Protein AF-Q58I27-F1 (afdb_monomer_lite)

Radius of gyration: 47.57 Å; chains: 1; bounding box: 122×38×137 Å

InterPro domains:
  IPR045812 DAHL domain [PF19443] (11-230)

Sequence (294 aa):
IFALVAIQCWQDNETNRAILTQLRGINIDSASLQRDVLGAHAGLVANYRPIISRLGALRKNLENLKRLFEQSHLVSGNDFSQLLGQLKVSVDTTDAAVAAFGTQNVLLQDSLASFTRALSIPPRMPSTDRAVEKPIELASLMLQFMRQPSAALSAEISQELDRLQNSRDGDEAPARILIREGRIVLSLLPRVNDAVNMIQTSDTAEIAERLQRKCLEAYSLQNAREQRARIFLGSVSVGLCIYMISLVYRLRRKTDWLARRLDYEELIKEIGVCFEGGGATTSSAQAALGIIRR

Organism: Rhizobium rhizogenes (NCBI:txid359)

Secondary structure (DSSP, 8-state):
-HHHHHHHHHHHHHHHHHHHHHHHHHHHHHHHHHHHHHHHHTT-----HHHHHHHHHHHHHHHHHHHHHHH-GGG-SHHHHHHHHHHHHHHHHHHHHHHHHHHHHHHHHHHHHHHHHHHTS--S----THHHHHHHHHHHHHHHHHHS--HHHHHHHHHHHHHHHTSTTTTSHHHHHHHHHHHHHHHHHHHHHHHHHHHHT-THHHHHHHHHHHHHHHHHHHHHHHHHHHHHHHHHHHHHHHHHHHHHHHHHHHHHHHHHHHHHHHHHHHHHHHHHT----TTSTTTGGGSS--

pLDDT: mean 78.16, std 13.86, range [39.38, 94.06]

Foldseek 3Di:
DVVVVVVVVVVLVVLLVLLLVLLVLLLVLLVQLLVVLVCVLVVNDPDCVSNVVSLVSNVVSLVSNVVSCVVHPLQPDPVLVVLSVVLVVLSVQLVVLSVQLVVLSVLLVVLVVLLVVLLPDDPPDDDDPVVNVLSVVLVVLLVVCSVPPDPVSLVVNLVSLVVLCPDPCCPPPSSVSNSVSSVSNSVRSVSSVVSSVSSVPRCNSVSSVVSSVVSVVSVVVVVVVVVVVVVVVVVVVVVVVVVVVVVVVVVVVVVVVVVVVVVVVVVVVVVVVVVVVPDDDPDVVVVVVPPVPD

Structure (mmCIF, N/CA/C/O backbone):
data_AF-Q58I27-F1
#
_entry.id   AF-Q58I27-F1
#
loop_
_atom_site.group_PDB
_atom_site.id
_atom_site.type_symbol
_atom_site.label_atom_id
_atom_site.label_alt_id
_atom_site.label_comp_id
_atom_site.label_asym_id
_atom_site.label_entity_id
_atom_site.label_seq_id
_atom_site.pdbx_PDB_ins_code
_atom_site.Cartn_x
_atom_site.Cartn_y
_atom_site.Cartn_z
_atom_site.occupancy
_atom_site.B_iso_or_equiv
_atom_site.auth_seq_id
_atom_site.auth_comp_id
_atom_site.auth_asym_id
_atom_site.auth_atom_id
_atom_site.pdbx_PDB_model_num
ATOM 1 N N . ILE A 1 1 ? 17.614 17.129 -39.419 1.00 51.28 1 ILE A N 1
ATOM 2 C CA . ILE A 1 1 ? 16.911 15.832 -39.229 1.00 51.28 1 ILE A CA 1
ATOM 3 C C . ILE A 1 1 ? 17.608 14.978 -38.163 1.00 51.28 1 ILE A C 1
ATOM 5 O O . ILE A 1 1 ? 16.988 14.714 -37.148 1.00 51.28 1 ILE A O 1
ATOM 9 N N . PHE A 1 2 ? 18.898 14.640 -38.296 1.00 48.38 2 PHE A N 1
ATOM 10 C CA . PHE A 1 2 ? 19.620 13.835 -37.288 1.00 48.38 2 PHE A CA 1
ATOM 11 C C . PHE A 1 2 ? 19.724 14.462 -35.890 1.00 48.38 2 PHE A C 1
ATOM 13 O O . PHE A 1 2 ? 19.570 13.750 -34.906 1.00 48.38 2 PHE A O 1
ATOM 20 N N . ALA A 1 3 ? 19.923 15.781 -35.790 1.00 52.78 3 ALA A N 1
ATOM 21 C CA . ALA A 1 3 ? 19.930 16.469 -34.496 1.00 52.78 3 ALA A CA 1
ATOM 22 C C . ALA A 1 3 ? 18.572 16.358 -33.778 1.00 52.78 3 ALA A C 1
ATOM 24 O O . ALA A 1 3 ? 18.532 16.092 -32.587 1.00 52.78 3 ALA A O 1
ATOM 25 N N . LEU A 1 4 ? 17.464 16.462 -34.519 1.00 53.88 4 LEU A N 1
ATOM 26 C CA . LEU A 1 4 ? 16.108 16.306 -33.981 1.00 53.88 4 LEU A CA 1
ATOM 27 C C . LEU A 1 4 ? 15.845 14.877 -33.488 1.00 53.88 4 LEU A C 1
ATOM 29 O O . LEU A 1 4 ? 15.337 14.704 -32.389 1.00 53.88 4 LEU A O 1
ATOM 33 N N . VAL A 1 5 ? 16.265 13.858 -34.245 1.00 60.06 5 VAL A N 1
ATOM 34 C CA . VAL A 1 5 ? 16.118 12.446 -33.840 1.00 60.06 5 VAL A CA 1
ATOM 35 C C . VAL A 1 5 ? 16.988 12.113 -32.623 1.00 60.06 5 VAL A C 1
ATOM 37 O O . VAL A 1 5 ? 16.544 11.400 -31.729 1.00 60.06 5 VAL A O 1
ATOM 40 N N . ALA A 1 6 ? 18.210 12.649 -32.552 1.00 59.00 6 ALA A N 1
ATOM 41 C CA . ALA A 1 6 ? 19.093 12.446 -31.405 1.00 59.00 6 ALA A CA 1
ATOM 42 C C . ALA A 1 6 ? 18.557 13.118 -30.129 1.00 59.00 6 ALA A C 1
ATOM 44 O O . ALA A 1 6 ? 18.627 12.518 -29.059 1.00 59.00 6 ALA A O 1
ATOM 45 N N . ILE A 1 7 ? 17.991 14.325 -30.250 1.00 58.56 7 ILE A N 1
ATOM 46 C CA . ILE A 1 7 ? 17.358 15.043 -29.134 1.00 58.56 7 ILE A CA 1
ATOM 47 C C . ILE A 1 7 ? 16.103 14.297 -28.660 1.00 58.56 7 ILE A C 1
ATOM 49 O O . ILE A 1 7 ? 15.930 14.101 -27.461 1.00 58.56 7 ILE A O 1
ATOM 53 N N . GLN A 1 8 ? 15.273 13.811 -29.586 1.00 57.44 8 GLN A N 1
ATOM 54 C CA . GLN A 1 8 ? 14.031 13.108 -29.259 1.00 57.44 8 GLN A CA 1
ATOM 55 C C . GLN A 1 8 ? 14.282 11.747 -28.585 1.00 57.44 8 GLN A C 1
ATOM 57 O O . GLN A 1 8 ? 13.685 11.451 -27.555 1.00 57.44 8 GLN A O 1
ATOM 62 N N . CYS A 1 9 ? 15.247 10.970 -29.084 1.00 60.06 9 CYS A N 1
ATOM 63 C CA . CYS A 1 9 ? 15.683 9.706 -28.474 1.00 60.06 9 CYS A CA 1
ATOM 64 C C . CYS A 1 9 ? 16.289 9.907 -27.069 1.00 60.06 9 CYS A C 1
ATOM 66 O O . CYS A 1 9 ? 16.062 9.114 -26.152 1.00 60.06 9 CYS A O 1
ATOM 68 N N . TRP A 1 10 ? 17.049 10.990 -26.869 1.00 57.06 10 TRP A N 1
ATOM 69 C CA . TRP A 1 10 ? 17.612 11.316 -25.559 1.00 57.06 10 TRP A CA 1
ATOM 70 C C . TRP A 1 10 ? 16.522 11.688 -24.544 1.00 57.06 10 TRP A C 1
ATOM 72 O O . TRP A 1 10 ? 16.525 11.158 -23.432 1.00 57.06 10 TRP A O 1
ATOM 82 N N . GLN A 1 11 ? 15.553 12.510 -24.955 1.00 68.19 11 GLN A N 1
ATOM 83 C CA . GLN A 1 11 ? 14.417 12.913 -24.126 1.00 68.19 11 GLN A CA 1
ATOM 84 C C . GLN A 1 11 ? 13.536 11.714 -23.726 1.00 68.19 11 GLN A C 1
ATOM 86 O O . GLN A 1 11 ? 13.199 11.568 -22.552 1.00 68.19 11 GLN A O 1
ATOM 91 N N . ASP A 1 12 ? 13.248 10.798 -24.655 1.00 71.88 12 ASP A N 1
ATOM 92 C CA . ASP A 1 12 ? 12.463 9.588 -24.370 1.00 71.88 12 ASP A CA 1
ATOM 93 C C . ASP A 1 12 ? 13.150 8.658 -23.349 1.00 71.88 12 ASP A C 1
ATOM 95 O O . ASP A 1 12 ? 12.488 8.047 -22.502 1.00 71.88 12 ASP A O 1
ATOM 99 N N . ASN A 1 13 ? 14.485 8.580 -23.366 1.00 74.69 13 ASN A N 1
ATOM 100 C CA . ASN A 1 13 ? 15.249 7.782 -22.405 1.00 74.69 13 ASN A CA 1
ATOM 101 C C . ASN A 1 13 ? 15.232 8.387 -20.986 1.00 74.69 13 ASN A C 1
ATOM 103 O O . ASN A 1 13 ? 15.155 7.648 -20.000 1.00 74.69 13 ASN A O 1
ATOM 107 N N . GLU A 1 14 ? 15.280 9.716 -20.856 1.00 80.38 14 GLU A N 1
ATOM 108 C CA . GLU A 1 14 ? 15.155 10.385 -19.554 1.00 80.38 14 GLU A CA 1
ATOM 109 C C . GLU A 1 14 ? 13.751 10.223 -18.964 1.00 80.38 14 GLU A C 1
ATOM 111 O O . GLU A 1 14 ? 13.615 9.824 -17.801 1.00 80.38 14 GLU A O 1
ATOM 116 N N . THR A 1 15 ? 12.707 10.436 -19.771 1.00 81.94 15 THR A N 1
ATOM 117 C CA . THR A 1 15 ? 11.311 10.246 -19.354 1.00 81.94 15 THR A CA 1
ATOM 118 C C . THR A 1 15 ? 11.045 8.798 -18.936 1.00 81.94 15 THR A C 1
ATOM 120 O O . THR A 1 15 ? 10.427 8.562 -17.897 1.00 81.94 15 THR A O 1
ATOM 123 N N . ASN A 1 16 ? 11.581 7.816 -19.667 1.00 81.31 16 ASN A N 1
ATOM 124 C CA . ASN A 1 16 ? 11.507 6.401 -19.300 1.00 81.31 16 ASN A CA 1
ATOM 125 C C . ASN A 1 16 ? 12.154 6.117 -17.934 1.00 81.31 16 ASN A C 1
ATOM 127 O O . ASN A 1 16 ? 11.532 5.539 -17.039 1.00 81.31 16 ASN A O 1
ATOM 131 N N . ARG A 1 17 ? 13.402 6.561 -17.737 1.00 84.38 17 ARG A N 1
ATOM 132 C CA . ARG A 1 17 ? 14.094 6.387 -16.451 1.00 84.38 17 ARG A CA 1
ATOM 133 C C . ARG A 1 17 ? 13.309 7.018 -15.306 1.00 84.38 17 ARG A C 1
ATOM 135 O O . ARG A 1 17 ? 13.222 6.416 -14.233 1.00 84.38 17 ARG A O 1
ATOM 142 N N . ALA A 1 18 ? 12.708 8.184 -15.536 1.00 86.88 18 ALA A N 1
ATOM 143 C CA . ALA A 1 18 ? 11.842 8.834 -14.563 1.00 86.88 18 ALA A CA 1
ATOM 144 C C . ALA A 1 18 ? 10.599 7.981 -14.253 1.00 86.88 18 ALA A C 1
ATOM 146 O O . ALA A 1 18 ? 10.326 7.743 -13.077 1.00 86.88 18 ALA A O 1
ATOM 147 N N . ILE A 1 19 ? 9.911 7.445 -15.269 1.00 86.56 19 ILE A N 1
ATOM 148 C CA . ILE A 1 19 ? 8.753 6.545 -15.114 1.00 86.56 19 ILE A CA 1
ATOM 149 C C . ILE A 1 19 ? 9.112 5.320 -14.263 1.00 86.56 19 ILE A C 1
ATOM 151 O O . ILE A 1 19 ? 8.449 5.048 -13.261 1.00 86.56 19 ILE A O 1
ATOM 155 N N . LEU A 1 20 ? 10.189 4.609 -14.606 1.00 87.75 20 LEU A N 1
ATOM 156 C CA . LEU A 1 20 ? 10.632 3.424 -13.862 1.00 87.75 20 LEU A CA 1
ATOM 157 C C . LEU A 1 20 ? 11.018 3.764 -12.417 1.00 87.75 20 LEU A C 1
ATOM 159 O O . LEU A 1 20 ? 10.773 2.975 -11.504 1.00 87.75 20 LEU A O 1
ATOM 163 N N . THR A 1 21 ? 11.593 4.948 -12.200 1.00 90.38 21 THR A N 1
ATOM 164 C CA . THR A 1 21 ? 11.931 5.439 -10.860 1.00 90.38 2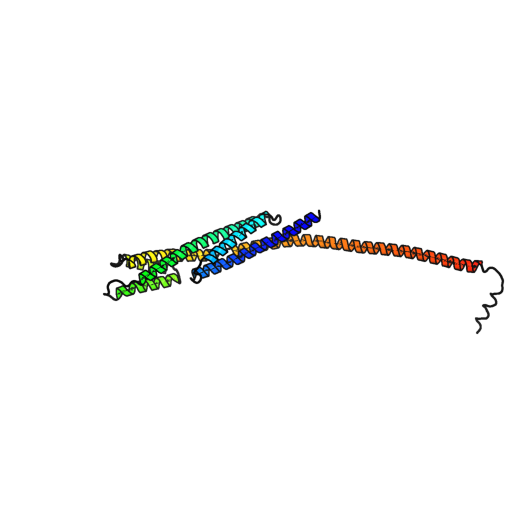1 THR A CA 1
ATOM 165 C C . THR A 1 21 ? 10.674 5.707 -10.034 1.00 90.38 21 THR A C 1
ATOM 167 O O . THR A 1 21 ? 10.623 5.298 -8.875 1.00 90.38 21 THR A O 1
ATOM 170 N N . GLN A 1 22 ? 9.641 6.326 -10.619 1.00 89.25 22 GLN A N 1
ATOM 171 C CA . GLN A 1 22 ? 8.364 6.549 -9.932 1.00 89.25 22 GLN A CA 1
ATOM 172 C C . GLN A 1 22 ? 7.669 5.224 -9.587 1.00 89.25 22 GLN A C 1
ATOM 174 O O . GLN A 1 22 ? 7.218 5.056 -8.458 1.00 89.25 22 GLN A O 1
ATOM 179 N N . LEU A 1 23 ? 7.641 4.255 -10.511 1.00 88.12 23 LEU A N 1
ATOM 180 C CA . LEU A 1 23 ? 7.047 2.930 -10.269 1.00 88.12 23 LEU A CA 1
ATOM 181 C C . LEU A 1 23 ? 7.758 2.171 -9.146 1.00 88.12 23 LEU A C 1
ATOM 183 O O . LEU A 1 23 ? 7.109 1.591 -8.275 1.00 88.12 23 LEU A O 1
ATOM 187 N N . ARG A 1 24 ? 9.094 2.234 -9.112 1.00 89.44 24 ARG A N 1
ATOM 188 C CA . ARG A 1 24 ? 9.879 1.670 -8.009 1.00 89.44 24 ARG A CA 1
ATOM 189 C C . ARG A 1 24 ? 9.580 2.371 -6.683 1.00 89.44 24 ARG A C 1
ATOM 191 O O . ARG A 1 24 ? 9.465 1.697 -5.664 1.00 89.44 24 ARG A O 1
ATOM 198 N N . GLY A 1 25 ? 9.439 3.697 -6.702 1.00 88.19 25 GLY A N 1
ATOM 199 C CA . GLY A 1 25 ? 9.028 4.481 -5.537 1.00 88.19 25 GLY A CA 1
ATOM 200 C C . GLY A 1 25 ? 7.674 4.027 -4.990 1.00 88.19 25 GLY A C 1
ATOM 201 O O . GLY A 1 25 ? 7.569 3.745 -3.803 1.00 88.19 25 GLY A O 1
ATOM 202 N N . ILE A 1 26 ? 6.674 3.855 -5.862 1.00 88.38 26 ILE A N 1
ATOM 203 C CA . ILE A 1 26 ? 5.339 3.356 -5.492 1.00 88.38 26 ILE A CA 1
ATOM 204 C C . ILE A 1 26 ? 5.420 1.975 -4.829 1.00 88.38 26 ILE A C 1
ATOM 206 O O . ILE A 1 26 ? 4.793 1.774 -3.792 1.00 88.38 26 ILE A O 1
ATOM 210 N N . ASN A 1 27 ? 6.214 1.044 -5.369 1.00 88.56 27 ASN A N 1
ATOM 211 C CA . ASN A 1 27 ? 6.368 -0.292 -4.782 1.00 88.56 27 ASN A CA 1
ATOM 212 C C . ASN A 1 27 ? 6.991 -0.227 -3.368 1.00 88.56 27 ASN A C 1
ATOM 214 O O . ASN A 1 27 ? 6.447 -0.775 -2.409 1.00 88.56 27 ASN A O 1
ATOM 218 N N . ILE A 1 28 ? 8.082 0.534 -3.208 1.00 90.00 28 ILE A N 1
ATOM 219 C CA . ILE A 1 28 ? 8.757 0.717 -1.910 1.00 90.00 28 ILE A CA 1
ATOM 220 C C . ILE A 1 28 ? 7.833 1.385 -0.884 1.00 90.00 28 ILE A C 1
ATOM 222 O O . ILE A 1 28 ? 7.777 0.952 0.272 1.00 90.00 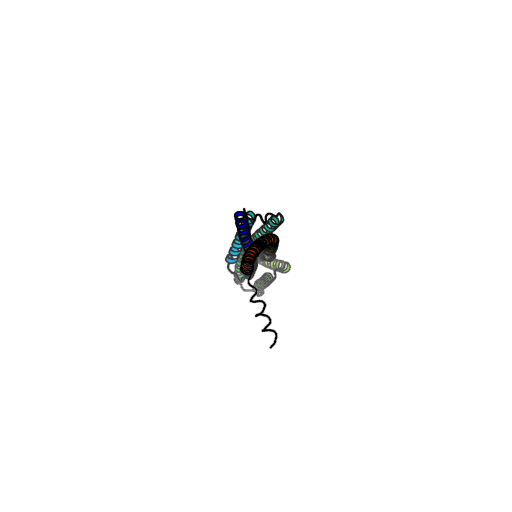28 ILE A O 1
ATOM 226 N N . ASP A 1 29 ? 7.118 2.437 -1.286 1.00 89.12 29 ASP A N 1
ATOM 227 C CA . ASP A 1 29 ? 6.210 3.157 -0.397 1.00 89.12 29 ASP A CA 1
ATOM 228 C C . ASP A 1 29 ? 4.990 2.301 -0.029 1.00 89.12 29 ASP A C 1
ATOM 230 O O . ASP A 1 29 ? 4.582 2.326 1.130 1.00 89.12 29 ASP A O 1
ATOM 234 N N . SER A 1 30 ? 4.473 1.476 -0.949 1.00 88.00 30 SER A N 1
ATOM 235 C CA . SER A 1 30 ? 3.391 0.515 -0.683 1.00 88.00 30 SER A CA 1
ATOM 236 C C . SER A 1 30 ? 3.809 -0.545 0.342 1.00 88.00 30 SER A C 1
ATOM 238 O O . SER A 1 30 ? 3.102 -0.765 1.325 1.00 88.00 30 SER A O 1
ATOM 240 N N . ALA A 1 31 ? 4.981 -1.165 0.173 1.00 88.75 31 ALA A N 1
ATOM 241 C CA . ALA A 1 31 ? 5.492 -2.155 1.125 1.00 88.75 31 ALA A CA 1
ATOM 242 C C . ALA A 1 31 ? 5.787 -1.530 2.502 1.00 88.75 31 ALA A C 1
ATOM 244 O O . ALA A 1 31 ? 5.487 -2.109 3.549 1.00 88.75 31 ALA A O 1
ATOM 245 N N . SER A 1 32 ? 6.340 -0.312 2.512 1.00 88.38 32 SER A N 1
ATOM 246 C CA . SER A 1 32 ? 6.591 0.435 3.749 1.00 88.38 32 SER A CA 1
ATOM 247 C C . SER A 1 32 ? 5.288 0.787 4.467 1.00 88.38 32 SER A C 1
ATOM 249 O O . SER A 1 32 ? 5.217 0.657 5.684 1.00 88.38 32 SER A O 1
ATOM 251 N N . LEU A 1 33 ? 4.249 1.184 3.724 1.00 88.75 33 LEU A N 1
ATOM 252 C CA . LEU A 1 33 ? 2.924 1.485 4.263 1.00 88.75 33 LEU A CA 1
ATOM 253 C C . LEU A 1 33 ? 2.301 0.257 4.936 1.00 88.75 33 LEU A C 1
ATOM 255 O O . LEU A 1 33 ? 1.852 0.361 6.074 1.00 88.75 33 LEU A O 1
ATOM 259 N N . GLN A 1 34 ? 2.324 -0.903 4.275 1.00 89.31 34 GLN A N 1
ATOM 260 C CA . GLN A 1 34 ? 1.808 -2.157 4.839 1.00 89.31 34 GLN A CA 1
ATOM 261 C C . GLN A 1 34 ? 2.511 -2.521 6.151 1.00 89.31 34 GLN A C 1
ATOM 263 O O . GLN A 1 34 ? 1.860 -2.851 7.145 1.00 89.31 34 GLN A O 1
ATOM 268 N N . ARG A 1 35 ? 3.842 -2.394 6.183 1.00 88.69 35 ARG A N 1
ATOM 269 C CA . ARG A 1 35 ? 4.642 -2.627 7.389 1.00 88.69 35 ARG A CA 1
ATOM 270 C C . ARG A 1 35 ? 4.309 -1.636 8.506 1.00 88.69 35 ARG A C 1
ATOM 272 O O . ARG A 1 35 ? 4.148 -2.042 9.654 1.00 88.69 35 ARG A O 1
ATOM 279 N N . ASP A 1 36 ? 4.231 -0.346 8.192 1.00 87.00 36 ASP A N 1
ATOM 280 C CA . ASP A 1 36 ? 4.000 0.700 9.191 1.00 87.00 36 ASP A CA 1
ATOM 281 C C . ASP A 1 36 ? 2.568 0.611 9.766 1.00 87.00 36 ASP A C 1
ATOM 283 O O . ASP A 1 36 ? 2.378 0.826 10.964 1.00 87.00 36 ASP A O 1
ATOM 287 N N . VAL A 1 37 ? 1.576 0.210 8.957 1.00 86.25 37 VAL A N 1
ATOM 288 C CA . VAL A 1 37 ? 0.197 -0.086 9.400 1.00 86.25 37 VAL A CA 1
ATOM 289 C C . VAL A 1 37 ? 0.156 -1.298 10.329 1.00 86.25 37 VAL A C 1
ATOM 291 O O . VAL A 1 37 ? -0.468 -1.226 11.386 1.00 86.25 37 VAL A O 1
ATOM 294 N N . LEU A 1 38 ? 0.866 -2.380 9.995 1.00 85.94 38 LEU A N 1
ATOM 295 C CA . LEU A 1 38 ? 1.022 -3.538 10.881 1.00 85.94 38 LEU A CA 1
ATOM 296 C C . LEU A 1 38 ? 1.659 -3.154 12.222 1.00 85.94 38 LEU A C 1
ATOM 298 O O . LEU A 1 38 ? 1.182 -3.565 13.279 1.00 85.94 38 LEU A O 1
ATOM 302 N N . GLY A 1 39 ? 2.700 -2.321 12.185 1.00 83.56 39 GLY A N 1
ATOM 303 C CA . GLY A 1 39 ? 3.335 -1.790 13.387 1.00 83.56 39 GLY A CA 1
ATOM 304 C C . GLY A 1 39 ? 2.380 -0.942 14.232 1.00 83.56 39 GLY A C 1
ATOM 305 O O . GLY A 1 39 ? 2.342 -1.093 15.452 1.00 83.56 39 GLY A O 1
ATOM 306 N N . ALA A 1 40 ? 1.576 -0.080 13.606 1.00 82.75 40 ALA A N 1
ATOM 307 C CA . ALA A 1 40 ? 0.577 0.727 14.307 1.00 82.75 40 ALA A CA 1
ATOM 308 C C . ALA A 1 40 ? -0.551 -0.128 14.905 1.00 82.75 40 ALA A C 1
ATOM 310 O O . ALA A 1 40 ? -0.987 0.129 16.027 1.00 82.75 40 ALA A O 1
ATOM 311 N N . HIS A 1 41 ? -0.991 -1.167 14.192 1.00 81.31 41 HIS A N 1
ATOM 312 C CA . HIS A 1 41 ? -2.013 -2.094 14.672 1.00 81.31 41 HIS A CA 1
ATOM 313 C C . HIS A 1 41 ? -1.531 -2.916 15.875 1.00 81.31 41 HIS A C 1
ATOM 315 O O . HIS A 1 41 ? -2.249 -3.039 16.862 1.00 81.31 41 HIS A O 1
ATOM 321 N N . ALA A 1 42 ? -0.281 -3.388 15.852 1.00 79.50 42 ALA A N 1
ATOM 322 C CA . ALA A 1 42 ? 0.340 -4.084 16.979 1.00 79.50 42 ALA A CA 1
ATOM 323 C C . ALA A 1 42 ? 0.674 -3.161 18.175 1.00 79.50 42 ALA A C 1
ATOM 325 O O . ALA A 1 42 ? 1.265 -3.613 19.154 1.00 79.50 42 ALA A O 1
ATOM 326 N N . GLY A 1 43 ? 0.357 -1.862 18.094 1.00 72.44 43 GLY A N 1
ATOM 327 C CA . GLY A 1 43 ? 0.694 -0.873 19.121 1.00 72.44 43 GLY A CA 1
ATOM 328 C C . GLY A 1 43 ? 2.184 -0.511 19.187 1.00 72.44 43 GLY A C 1
ATOM 329 O O . GLY A 1 43 ? 2.596 0.210 20.091 1.00 72.44 43 GLY A O 1
ATOM 330 N N . LEU A 1 44 ? 2.997 -0.973 18.230 1.00 59.44 44 LEU A N 1
ATOM 331 C CA . LEU A 1 44 ? 4.440 -0.708 18.155 1.00 59.44 44 LEU A CA 1
ATOM 332 C C . LEU A 1 44 ? 4.749 0.700 17.632 1.00 59.44 44 LEU A C 1
ATOM 334 O O . LEU A 1 44 ? 5.807 1.257 17.919 1.00 59.44 44 LEU A O 1
ATOM 338 N N . VAL A 1 45 ? 3.833 1.284 16.857 1.00 60.28 45 VAL A N 1
ATOM 339 C CA . VAL A 1 45 ? 3.981 2.627 16.291 1.00 60.28 45 VAL A CA 1
ATOM 340 C C . VAL A 1 45 ? 2.932 3.545 16.908 1.00 60.28 45 VAL A C 1
ATOM 342 O O . VAL A 1 45 ? 1.778 3.567 16.493 1.00 60.28 45 VAL A O 1
ATOM 345 N N . ALA A 1 46 ? 3.352 4.350 17.885 1.00 61.09 46 ALA A N 1
ATOM 346 C CA . ALA A 1 46 ? 2.489 5.328 18.554 1.00 61.09 46 ALA A CA 1
ATOM 347 C C . ALA A 1 46 ? 2.110 6.531 17.664 1.00 61.09 46 ALA A C 1
ATOM 349 O O . ALA A 1 46 ? 1.292 7.362 18.051 1.00 61.09 46 ALA A O 1
ATOM 350 N N . ASN A 1 47 ? 2.729 6.672 16.487 1.00 67.62 47 ASN A N 1
ATOM 351 C CA . ASN A 1 47 ? 2.603 7.860 15.652 1.00 67.62 47 ASN A CA 1
ATOM 352 C C . ASN A 1 47 ? 2.255 7.502 14.204 1.00 67.62 47 ASN A C 1
ATOM 354 O O . ASN A 1 47 ? 3.057 6.889 13.513 1.00 67.62 47 ASN A O 1
ATOM 358 N N . TYR A 1 48 ? 1.102 7.964 13.720 1.00 77.88 48 TYR A N 1
ATOM 359 C CA . TYR A 1 48 ? 0.625 7.748 12.346 1.00 77.88 48 TYR A CA 1
ATOM 360 C C . TYR A 1 48 ? 1.336 8.618 11.296 1.00 77.88 48 TYR A C 1
ATOM 362 O O . TYR A 1 48 ? 1.098 8.467 10.099 1.00 77.88 48 TYR A O 1
ATOM 370 N N . ARG A 1 49 ? 2.229 9.533 11.704 1.00 80.81 49 ARG A N 1
ATOM 371 C CA . ARG A 1 49 ? 2.984 10.397 10.776 1.00 80.81 49 ARG A CA 1
ATOM 372 C C . ARG A 1 49 ? 3.726 9.640 9.663 1.00 80.81 49 ARG A C 1
ATOM 374 O O . ARG A 1 49 ? 3.659 10.119 8.531 1.00 80.81 49 ARG A O 1
ATOM 381 N N . PRO A 1 50 ? 4.409 8.503 9.911 1.00 82.88 50 PRO A N 1
ATOM 382 C CA . PRO A 1 50 ? 5.044 7.724 8.851 1.00 82.88 50 PRO A CA 1
ATOM 383 C C . PRO A 1 50 ? 4.024 7.229 7.822 1.00 82.88 50 PRO A C 1
ATOM 385 O O . PRO A 1 50 ? 4.232 7.439 6.633 1.00 82.88 50 PRO A O 1
ATOM 388 N N . ILE A 1 51 ? 2.880 6.700 8.270 1.00 84.56 51 ILE A N 1
ATOM 389 C CA . ILE A 1 51 ? 1.784 6.218 7.413 1.00 84.56 51 ILE A CA 1
ATOM 390 C C . ILE A 1 51 ? 1.268 7.349 6.506 1.00 84.56 51 ILE A C 1
ATOM 392 O O . ILE A 1 51 ? 1.208 7.194 5.287 1.00 84.56 51 ILE A O 1
ATOM 396 N N . ILE A 1 52 ? 0.976 8.522 7.081 1.00 85.75 52 ILE A N 1
ATOM 397 C CA . ILE A 1 52 ? 0.495 9.698 6.332 1.00 85.75 52 ILE A CA 1
ATOM 398 C C . ILE A 1 52 ? 1.552 10.184 5.327 1.00 85.75 52 ILE A C 1
ATOM 400 O O . ILE A 1 52 ? 1.223 10.525 4.191 1.00 85.75 52 ILE A O 1
ATOM 404 N N . SER A 1 53 ? 2.827 10.198 5.725 1.00 86.56 53 SER A N 1
ATOM 405 C CA . SER A 1 53 ? 3.939 10.594 4.856 1.00 86.56 53 SER A CA 1
ATOM 406 C C . SER A 1 53 ? 4.089 9.655 3.654 1.00 86.56 53 SER A C 1
ATOM 408 O O . SER A 1 53 ? 4.193 10.123 2.519 1.00 86.56 53 SER A O 1
ATOM 410 N N . ARG A 1 54 ? 4.025 8.333 3.878 1.00 87.06 54 ARG A N 1
ATOM 411 C CA . ARG A 1 54 ? 4.092 7.311 2.816 1.00 87.06 54 ARG A CA 1
ATOM 412 C C . ARG A 1 54 ? 2.932 7.425 1.844 1.00 87.06 54 ARG A C 1
ATOM 414 O O . ARG A 1 54 ? 3.140 7.380 0.637 1.00 87.06 54 ARG A O 1
ATOM 421 N N . LEU A 1 55 ? 1.731 7.655 2.359 1.00 86.62 55 LEU A N 1
ATOM 422 C CA . LEU A 1 55 ? 0.550 7.863 1.534 1.00 86.62 55 LEU A CA 1
ATOM 423 C C . LEU A 1 55 ? 0.670 9.130 0.675 1.00 86.62 55 LEU A C 1
ATOM 425 O O . LEU A 1 55 ? 0.378 9.109 -0.520 1.00 86.62 55 LEU A O 1
ATOM 429 N N . GLY A 1 56 ? 1.181 10.220 1.254 1.00 87.06 56 GLY A N 1
ATOM 430 C CA . GLY A 1 56 ? 1.486 11.447 0.520 1.00 87.06 56 GLY A CA 1
ATOM 431 C C . GLY A 1 56 ? 2.530 11.240 -0.583 1.00 87.06 56 GLY A C 1
ATOM 432 O O . GLY A 1 56 ? 2.352 11.739 -1.697 1.00 87.06 56 GLY A O 1
ATOM 433 N N . ALA A 1 57 ? 3.589 10.474 -0.305 1.00 87.62 57 ALA A N 1
ATOM 434 C CA . ALA A 1 57 ? 4.602 10.112 -1.295 1.00 87.62 57 ALA A CA 1
ATOM 435 C C . ALA A 1 57 ? 4.006 9.273 -2.435 1.00 87.62 57 ALA A C 1
ATOM 437 O O . ALA A 1 57 ? 4.242 9.570 -3.604 1.00 87.62 57 ALA A O 1
ATOM 438 N N . LEU A 1 58 ? 3.154 8.303 -2.108 1.00 87.06 58 LEU A N 1
ATOM 439 C CA . LEU A 1 58 ? 2.508 7.418 -3.071 1.00 87.06 58 LEU A CA 1
ATOM 440 C C . LEU A 1 58 ? 1.557 8.185 -4.011 1.00 87.06 58 LEU A C 1
ATOM 442 O O . LEU A 1 58 ? 1.657 8.035 -5.231 1.00 87.06 58 LEU A O 1
ATOM 446 N N . ARG A 1 59 ? 0.736 9.104 -3.477 1.00 89.38 59 ARG A N 1
ATOM 447 C CA . ARG A 1 59 ? -0.082 10.023 -4.294 1.00 89.38 59 ARG A CA 1
ATOM 448 C C . ARG A 1 59 ? 0.783 10.917 -5.189 1.00 89.38 59 ARG A C 1
ATOM 450 O O . ARG A 1 59 ? 0.500 11.068 -6.374 1.00 89.38 59 ARG A O 1
ATOM 457 N N . LYS A 1 60 ? 1.867 11.488 -4.652 1.00 90.94 60 LYS A N 1
ATOM 458 C CA . LYS A 1 60 ? 2.781 12.349 -5.421 1.00 90.94 60 LYS A CA 1
ATOM 459 C C . LYS A 1 60 ? 3.465 11.584 -6.558 1.00 90.94 60 LYS A C 1
ATOM 461 O O . LYS A 1 60 ? 3.585 12.115 -7.661 1.00 90.94 60 LYS A O 1
ATOM 466 N N . ASN A 1 61 ? 3.901 10.353 -6.302 1.00 87.62 61 ASN A N 1
ATOM 467 C CA . ASN A 1 61 ? 4.529 9.502 -7.308 1.00 87.62 61 ASN A CA 1
ATOM 468 C C . ASN A 1 61 ? 3.528 9.120 -8.407 1.00 87.62 61 ASN A C 1
ATOM 470 O O . ASN A 1 61 ? 3.897 9.136 -9.578 1.00 87.62 61 ASN A O 1
ATOM 474 N N . LEU A 1 62 ? 2.262 8.860 -8.059 1.00 89.94 62 LEU A N 1
ATOM 475 C CA . LEU A 1 62 ? 1.190 8.601 -9.025 1.00 89.94 62 LEU A CA 1
ATOM 476 C C . LEU A 1 62 ? 0.904 9.815 -9.926 1.00 89.94 62 LEU A C 1
ATOM 478 O O . LEU A 1 62 ? 0.825 9.666 -11.144 1.00 89.94 62 LEU A O 1
ATOM 482 N N . GLU A 1 63 ? 0.803 11.020 -9.361 1.00 91.00 63 GLU A N 1
ATOM 483 C CA . GLU A 1 63 ? 0.601 12.248 -10.149 1.00 91.00 63 GLU A CA 1
ATOM 484 C C . GLU A 1 63 ? 1.800 12.545 -11.062 1.00 91.00 63 GLU A C 1
ATOM 486 O O . GLU A 1 63 ? 1.642 12.885 -12.237 1.00 91.00 63 GLU A O 1
ATOM 491 N N . ASN A 1 64 ? 3.022 12.349 -10.555 1.00 89.00 64 ASN A N 1
ATOM 492 C CA . ASN A 1 64 ? 4.229 12.453 -11.372 1.00 89.00 64 ASN A CA 1
ATOM 493 C C . ASN A 1 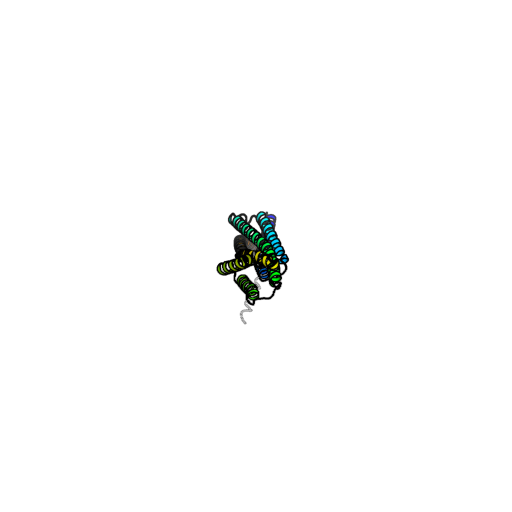64 ? 4.228 11.435 -12.512 1.00 89.00 64 ASN A C 1
ATOM 495 O O . ASN A 1 64 ? 4.564 11.793 -13.639 1.00 89.00 64 ASN A O 1
ATOM 499 N N . LEU A 1 65 ? 3.849 10.188 -12.226 1.00 87.56 65 LEU A N 1
ATOM 500 C CA . LEU A 1 65 ? 3.746 9.123 -13.213 1.00 87.56 65 LEU A CA 1
ATOM 501 C C . LEU A 1 65 ? 2.745 9.500 -14.308 1.00 87.56 65 LEU A C 1
ATOM 503 O O . LEU A 1 65 ? 3.092 9.440 -15.481 1.00 87.56 65 LEU A O 1
ATOM 507 N N . LYS A 1 66 ? 1.551 9.974 -13.940 1.00 88.25 66 LYS A N 1
ATOM 508 C CA . LYS A 1 66 ? 0.530 10.415 -14.897 1.00 88.25 66 LYS A CA 1
ATOM 509 C C . LYS A 1 66 ? 1.058 11.503 -15.835 1.00 88.25 66 LYS A C 1
ATOM 511 O O . LYS A 1 66 ? 0.965 11.358 -17.051 1.00 88.25 66 LYS A O 1
ATOM 516 N N . ARG A 1 67 ? 1.698 12.537 -15.283 1.00 87.62 67 ARG A N 1
ATOM 517 C CA . ARG A 1 67 ? 2.304 13.617 -16.076 1.00 87.62 67 ARG A CA 1
ATOM 518 C C . ARG A 1 67 ? 3.408 13.113 -17.013 1.00 87.62 67 ARG A C 1
ATOM 520 O O . ARG A 1 67 ? 3.504 13.573 -18.145 1.00 87.62 67 ARG A O 1
ATOM 527 N N . LEU A 1 68 ? 4.244 12.177 -16.559 1.00 85.44 68 LEU A N 1
ATOM 528 C CA . LEU A 1 68 ? 5.297 11.589 -17.395 1.00 85.44 68 LEU A CA 1
ATOM 529 C C . LEU A 1 68 ? 4.719 10.741 -18.538 1.00 85.44 68 LEU A C 1
ATOM 531 O O . LEU A 1 68 ? 5.275 10.743 -19.633 1.00 85.44 68 LEU A O 1
ATOM 535 N N . PHE A 1 69 ? 3.600 10.049 -18.306 1.00 83.00 69 PHE A N 1
ATOM 536 C CA . PHE A 1 69 ? 2.894 9.295 -19.345 1.00 83.00 69 PHE A CA 1
ATOM 537 C C . PHE A 1 69 ? 2.246 10.217 -20.385 1.00 83.00 69 PHE A C 1
ATOM 539 O O . PHE A 1 69 ? 2.334 9.925 -21.571 1.00 83.00 69 PHE A O 1
ATOM 546 N N . GLU A 1 70 ? 1.666 11.347 -19.970 1.00 82.81 70 GLU A N 1
ATOM 547 C CA . GLU A 1 70 ? 1.119 12.362 -20.891 1.00 82.81 70 GLU A CA 1
ATOM 548 C C . GLU A 1 70 ? 2.200 12.976 -21.796 1.00 82.81 70 GLU A C 1
ATOM 550 O O . GLU A 1 70 ? 1.932 13.323 -22.944 1.00 82.81 70 GLU A O 1
ATOM 555 N N . GLN A 1 71 ? 3.433 13.087 -21.297 1.00 80.44 71 GLN A N 1
ATOM 556 C CA . GLN A 1 71 ? 4.576 13.609 -22.051 1.00 80.44 71 GLN A CA 1
ATOM 557 C C . GLN A 1 71 ? 5.237 12.564 -22.961 1.00 80.44 71 GLN A C 1
ATOM 559 O O . GLN A 1 71 ? 5.999 12.934 -23.853 1.00 80.44 71 GLN A O 1
ATOM 564 N N . SER A 1 72 ? 4.985 11.270 -22.743 1.00 74.00 72 SER A N 1
ATOM 565 C CA . SER A 1 72 ? 5.647 10.197 -23.481 1.00 74.00 72 SER A CA 1
ATOM 566 C C . SER A 1 72 ? 4.788 9.687 -24.637 1.00 74.00 72 SER A C 1
ATOM 568 O O . SER A 1 72 ? 3.779 9.005 -24.453 1.00 74.00 72 SER A O 1
ATOM 570 N N . HIS A 1 73 ? 5.255 9.922 -25.863 1.00 67.62 73 HIS A N 1
ATOM 571 C CA . HIS A 1 73 ? 4.633 9.379 -27.076 1.00 67.62 73 HIS A CA 1
ATOM 572 C C . HIS A 1 73 ? 4.772 7.853 -27.201 1.00 67.62 73 HIS A C 1
ATOM 574 O O . HIS A 1 73 ? 4.037 7.216 -27.954 1.00 67.62 73 HIS A O 1
ATOM 580 N N . LEU A 1 74 ? 5.702 7.253 -26.454 1.00 62.75 74 LEU A N 1
ATOM 581 C CA . LEU A 1 74 ? 6.004 5.822 -26.500 1.00 62.75 74 LEU A CA 1
ATOM 582 C C . LEU A 1 74 ? 4.998 4.960 -25.736 1.00 62.75 74 LEU A C 1
ATOM 584 O O . LEU A 1 74 ? 4.894 3.761 -25.986 1.00 62.75 74 LEU A O 1
ATOM 588 N N . VAL A 1 75 ? 4.247 5.574 -24.820 1.00 64.56 75 VAL A N 1
ATOM 589 C CA . VAL A 1 75 ? 3.398 4.877 -23.844 1.00 64.56 75 VAL A CA 1
ATOM 590 C C . VAL A 1 75 ? 1.909 5.215 -24.046 1.00 64.56 75 VAL A C 1
ATOM 592 O O . VAL A 1 75 ? 1.064 4.967 -23.194 1.00 64.56 75 VAL A O 1
ATOM 595 N N . SER A 1 76 ? 1.554 5.730 -25.226 1.00 62.16 76 SER A N 1
ATOM 596 C CA . SER A 1 76 ? 0.197 6.175 -25.596 1.00 62.16 76 SER A CA 1
ATOM 597 C C . SER A 1 76 ? -0.794 5.038 -25.937 1.00 62.16 76 SER A C 1
ATOM 599 O O . SER A 1 76 ? -1.809 5.269 -26.591 1.00 62.16 76 SER A O 1
ATOM 601 N N . GLY A 1 77 ? -0.516 3.796 -25.528 1.00 68.81 77 GLY A N 1
ATOM 602 C CA . GLY A 1 77 ? -1.395 2.647 -25.775 1.00 68.81 77 GLY A CA 1
ATOM 603 C C . GLY A 1 77 ? -2.565 2.558 -24.787 1.00 68.81 77 GLY A C 1
ATOM 604 O O . GLY A 1 77 ? -2.405 2.865 -23.605 1.00 68.81 77 GLY A O 1
ATOM 605 N N . ASN A 1 78 ? -3.722 2.064 -25.247 1.00 74.56 78 ASN A N 1
ATOM 606 C CA . ASN A 1 78 ? -4.919 1.869 -24.411 1.00 74.56 78 ASN A CA 1
ATOM 607 C C . ASN A 1 78 ? -4.613 1.030 -23.149 1.00 74.56 78 ASN A C 1
ATOM 609 O O . ASN A 1 78 ? -4.995 1.394 -22.038 1.00 74.56 78 ASN A O 1
ATOM 613 N N . ASP A 1 79 ? -3.797 -0.014 -23.300 1.00 81.56 79 ASP A N 1
ATOM 614 C CA . ASP A 1 79 ? -3.302 -0.873 -22.220 1.00 81.56 79 ASP A CA 1
ATOM 615 C C . ASP A 1 79 ? -2.610 -0.125 -21.070 1.00 81.56 79 ASP A C 1
ATOM 617 O O . ASP A 1 79 ? -2.773 -0.484 -19.902 1.00 81.56 79 ASP A O 1
ATOM 621 N N . PHE A 1 80 ? -1.808 0.895 -21.386 1.00 83.75 80 PHE A N 1
ATOM 622 C CA . PHE A 1 80 ? -1.078 1.673 -20.387 1.00 83.75 80 PHE A CA 1
ATOM 623 C C . PHE A 1 80 ? -2.014 2.599 -19.621 1.00 83.75 80 PHE A C 1
ATOM 625 O O . PHE A 1 80 ? -1.911 2.699 -18.400 1.00 83.75 80 PHE A O 1
ATOM 632 N N . SER A 1 81 ? -2.968 3.215 -20.324 1.00 84.56 81 SER A N 1
ATOM 633 C CA . SER A 1 81 ? -4.004 4.036 -19.697 1.00 84.56 81 SER A CA 1
ATOM 634 C C . SER A 1 81 ? -4.890 3.214 -18.755 1.00 84.56 81 SER A C 1
ATOM 636 O O . SER A 1 81 ? -5.196 3.661 -17.650 1.00 84.56 81 SER A O 1
ATOM 638 N N . GLN A 1 82 ? -5.210 1.970 -19.133 1.00 88.69 82 GLN A N 1
ATOM 639 C CA . GLN A 1 82 ? -5.971 1.047 -18.299 1.00 88.69 82 GLN A CA 1
ATOM 640 C C . GLN A 1 82 ? -5.191 0.650 -17.040 1.00 88.69 82 GLN A C 1
ATOM 642 O O . GLN A 1 82 ? -5.740 0.724 -15.942 1.00 88.69 82 GLN A O 1
ATOM 647 N N . LEU A 1 83 ? -3.917 0.263 -17.169 1.00 87.25 83 LEU A N 1
ATOM 648 C CA . LEU A 1 83 ? -3.078 -0.091 -16.017 1.00 87.25 83 LEU A CA 1
ATOM 649 C C . LEU A 1 83 ? -2.832 1.102 -15.087 1.00 87.25 83 LEU A C 1
ATOM 651 O O . LEU A 1 83 ? -2.848 0.938 -13.870 1.00 87.25 83 LEU A O 1
ATOM 655 N N . LEU A 1 84 ? -2.647 2.304 -15.638 1.00 88.94 84 LEU A N 1
ATOM 656 C CA . LEU A 1 84 ? -2.521 3.528 -14.849 1.00 88.94 84 LEU A CA 1
ATOM 657 C C . LEU A 1 84 ? -3.829 3.858 -14.113 1.00 88.94 84 LEU A C 1
ATOM 659 O O . LEU A 1 84 ? -3.797 4.249 -12.948 1.00 88.94 84 LEU A O 1
ATOM 663 N N . GLY A 1 85 ? -4.978 3.650 -14.763 1.00 89.44 85 GLY A N 1
ATOM 664 C CA . GLY A 1 85 ? -6.296 3.773 -14.141 1.00 89.44 85 GLY A CA 1
ATOM 665 C C . GLY A 1 85 ? -6.504 2.768 -13.006 1.00 89.44 85 GLY A C 1
ATOM 666 O O . GLY A 1 85 ? -6.925 3.156 -11.919 1.00 89.44 85 GLY A O 1
ATOM 667 N N . GLN A 1 86 ? -6.140 1.500 -13.217 1.00 92.38 86 GLN A N 1
ATOM 668 C CA . GLN A 1 86 ? -6.175 0.464 -12.177 1.00 92.38 86 GLN A CA 1
ATOM 669 C C . GLN A 1 86 ? -5.262 0.813 -11.002 1.00 92.38 86 GLN A C 1
ATOM 671 O O . GLN A 1 86 ? -5.679 0.704 -9.851 1.00 92.38 86 GLN A O 1
ATOM 676 N N . LEU A 1 87 ? -4.045 1.291 -11.285 1.00 91.06 87 LEU A N 1
ATOM 677 C CA . LEU A 1 87 ? -3.112 1.726 -10.253 1.00 91.06 87 LEU A CA 1
ATOM 678 C C . LEU A 1 87 ? -3.721 2.860 -9.430 1.00 91.06 87 LEU A C 1
ATOM 680 O O . LEU A 1 87 ? -3.713 2.789 -8.207 1.00 91.06 87 LEU A O 1
ATOM 684 N N . LYS A 1 88 ? -4.311 3.865 -10.088 1.00 92.44 88 LYS A N 1
ATOM 685 C CA . LYS A 1 88 ? -4.992 4.969 -9.410 1.00 92.44 88 LYS A CA 1
ATOM 686 C C . LYS A 1 88 ? -6.125 4.487 -8.505 1.00 92.44 88 LYS A C 1
ATOM 688 O O . LYS A 1 88 ? -6.163 4.878 -7.346 1.00 92.44 88 LYS A O 1
ATOM 693 N N . VAL A 1 89 ? -7.011 3.628 -9.007 1.00 94.06 89 VAL A N 1
ATOM 694 C CA . VAL A 1 89 ? -8.117 3.075 -8.207 1.00 94.06 89 VAL A CA 1
ATOM 695 C C . VAL A 1 89 ? -7.585 2.305 -6.996 1.00 94.06 89 VAL A C 1
ATOM 697 O O . VAL A 1 89 ? -8.106 2.463 -5.894 1.00 94.06 89 VAL A O 1
ATOM 700 N N . SER A 1 90 ? -6.521 1.520 -7.175 1.00 91.88 90 SER A N 1
ATOM 701 C CA . SER A 1 90 ? -5.873 0.785 -6.084 1.00 91.88 90 SER A CA 1
ATOM 702 C C . SER A 1 90 ? -5.274 1.727 -5.033 1.00 91.88 90 SER A C 1
ATOM 704 O O . SER A 1 90 ? -5.488 1.535 -3.838 1.00 91.88 90 SER A O 1
ATOM 706 N N . VAL A 1 91 ? -4.580 2.788 -5.462 1.00 90.75 91 VAL A N 1
ATOM 707 C CA . VAL A 1 91 ? -4.059 3.836 -4.570 1.00 90.75 91 VAL A CA 1
ATOM 708 C C . VAL A 1 91 ? -5.184 4.514 -3.789 1.00 90.75 91 VAL A C 1
ATOM 710 O O . VAL A 1 91 ? -5.084 4.628 -2.571 1.00 90.75 91 VAL A O 1
ATOM 713 N N . ASP A 1 92 ? -6.252 4.930 -4.472 1.00 90.81 92 ASP A N 1
ATOM 714 C CA . ASP A 1 92 ? -7.389 5.630 -3.864 1.00 90.81 92 ASP A CA 1
ATOM 715 C C . ASP A 1 92 ? -8.143 4.713 -2.871 1.00 90.81 92 ASP A C 1
ATOM 717 O O . ASP A 1 92 ? -8.611 5.160 -1.823 1.00 90.81 92 ASP A O 1
ATOM 721 N N . THR A 1 93 ? -8.204 3.407 -3.150 1.00 91.44 93 THR A N 1
ATOM 722 C CA . THR A 1 93 ? -8.795 2.406 -2.242 1.00 91.44 93 THR A CA 1
ATOM 723 C C . THR A 1 93 ? -7.939 2.217 -0.989 1.00 91.44 93 THR A C 1
ATOM 725 O O . THR A 1 93 ? -8.458 2.257 0.128 1.00 91.44 93 THR A O 1
ATOM 728 N N . THR A 1 94 ? -6.620 2.070 -1.152 1.00 89.06 94 THR A N 1
ATOM 729 C CA . THR A 1 94 ? -5.671 1.975 -0.031 1.00 89.06 94 THR A CA 1
ATOM 730 C C . THR A 1 94 ? -5.679 3.243 0.820 1.00 89.06 94 THR A C 1
ATOM 732 O O . THR A 1 94 ? -5.600 3.175 2.043 1.00 89.06 94 THR A O 1
ATOM 735 N N . ASP A 1 95 ? -5.820 4.405 0.193 1.00 89.62 95 ASP A N 1
ATOM 736 C CA . ASP A 1 95 ? -5.948 5.692 0.866 1.00 89.62 95 ASP A CA 1
ATOM 737 C C . ASP A 1 95 ? -7.182 5.751 1.779 1.00 89.62 95 ASP A C 1
ATOM 739 O O . ASP A 1 95 ? -7.070 6.013 2.982 1.00 89.62 95 ASP A O 1
ATOM 743 N N . ALA A 1 96 ? -8.353 5.400 1.240 1.00 90.06 96 ALA A N 1
ATOM 744 C CA . ALA A 1 96 ? -9.580 5.305 2.022 1.00 90.06 96 ALA A CA 1
ATOM 745 C C . ALA A 1 96 ? -9.448 4.294 3.178 1.00 90.06 96 ALA A C 1
ATOM 747 O O . ALA A 1 96 ? -9.896 4.571 4.295 1.00 90.06 96 ALA A O 1
ATOM 748 N N . ALA A 1 97 ? -8.784 3.158 2.936 1.00 89.75 97 ALA A N 1
ATOM 749 C CA . ALA A 1 97 ? -8.501 2.147 3.952 1.00 89.75 97 ALA A CA 1
ATOM 750 C C . ALA A 1 97 ? -7.647 2.702 5.101 1.00 89.75 97 ALA A C 1
ATOM 752 O O . ALA A 1 97 ? -7.970 2.507 6.272 1.00 89.75 97 ALA A O 1
ATOM 753 N N . VAL A 1 98 ? -6.572 3.425 4.774 1.00 89.50 98 VAL A N 1
ATOM 754 C CA . VAL A 1 98 ? -5.651 4.024 5.750 1.00 89.50 98 VAL A CA 1
ATOM 755 C C . VAL A 1 98 ? -6.343 5.107 6.572 1.00 89.50 98 VAL A C 1
ATOM 757 O O . VAL A 1 98 ? -6.142 5.175 7.787 1.00 89.50 98 VAL A O 1
ATOM 760 N N . ALA A 1 99 ? -7.175 5.936 5.939 1.00 87.94 99 ALA A N 1
ATOM 761 C CA . ALA A 1 99 ? -7.962 6.943 6.641 1.00 87.94 99 ALA A CA 1
ATOM 762 C C . ALA A 1 99 ? -8.945 6.293 7.630 1.00 87.94 99 ALA A C 1
ATOM 764 O O . ALA A 1 99 ? -8.983 6.677 8.802 1.00 87.94 99 ALA A O 1
ATOM 765 N N . ALA A 1 100 ? -9.679 5.266 7.185 1.00 88.12 100 ALA A N 1
ATOM 766 C CA . ALA A 1 100 ? -10.587 4.504 8.037 1.00 88.12 100 ALA A CA 1
ATOM 767 C C . ALA A 1 100 ? -9.844 3.837 9.204 1.00 88.12 100 ALA A 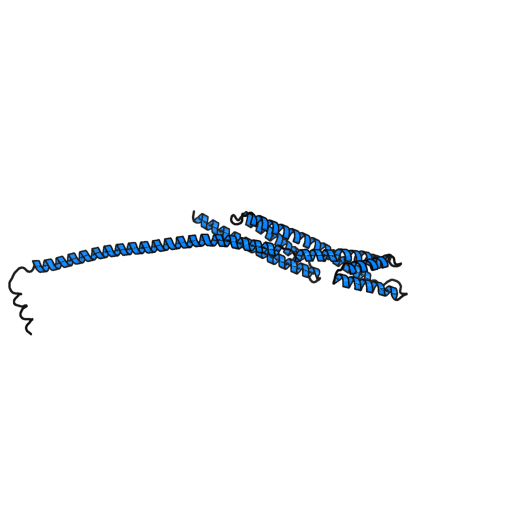C 1
ATOM 769 O O . ALA A 1 100 ? -10.256 3.996 10.354 1.00 88.12 100 ALA A O 1
ATOM 770 N N . PHE A 1 101 ? -8.719 3.171 8.924 1.00 88.44 101 PHE A N 1
ATOM 771 C CA . PHE A 1 101 ? -7.850 2.570 9.933 1.00 88.44 101 PHE A CA 1
ATOM 772 C C . PHE A 1 101 ? -7.410 3.597 10.980 1.00 88.44 101 PHE A C 1
ATOM 774 O O . PHE A 1 101 ? -7.581 3.359 12.171 1.00 88.44 101 PHE A O 1
ATOM 781 N N . GLY A 1 102 ? -6.891 4.755 10.560 1.00 86.19 102 GLY A N 1
ATOM 782 C CA . GLY A 1 102 ? -6.409 5.788 11.477 1.00 86.19 102 GLY A CA 1
ATOM 783 C C . GLY A 1 102 ? -7.500 6.292 12.423 1.00 86.19 102 GLY A C 1
ATOM 784 O O . GLY A 1 102 ? -7.302 6.313 13.638 1.00 86.19 102 GLY A O 1
ATOM 785 N N . THR A 1 103 ? -8.673 6.648 11.891 1.00 86.94 103 THR A N 1
ATOM 786 C CA . THR A 1 103 ? -9.801 7.114 12.714 1.00 86.94 103 THR A CA 1
ATOM 787 C C . THR A 1 103 ? -10.297 6.025 13.662 1.00 86.94 103 THR A C 1
ATOM 789 O O . THR A 1 103 ? -10.496 6.282 14.848 1.00 86.94 103 THR A O 1
ATOM 792 N N . GLN A 1 104 ? -10.482 4.803 13.162 1.00 89.06 104 GLN A N 1
ATOM 793 C CA . GLN A 1 104 ? -11.026 3.704 13.956 1.00 89.06 104 GLN A CA 1
ATOM 794 C C . GLN A 1 104 ? -10.041 3.225 15.025 1.00 89.06 104 GLN A C 1
ATOM 796 O O . GLN A 1 104 ? -10.463 2.939 16.141 1.00 89.06 104 GLN A O 1
ATOM 801 N N . ASN A 1 105 ? -8.741 3.185 14.726 1.00 86.69 105 ASN A N 1
ATOM 802 C CA . ASN A 1 105 ? -7.725 2.735 15.671 1.00 86.69 105 ASN A CA 1
ATOM 803 C C . ASN A 1 105 ? -7.511 3.751 16.805 1.00 86.69 105 ASN A C 1
ATOM 805 O O . ASN A 1 105 ? -7.335 3.349 17.951 1.00 86.69 105 ASN A O 1
ATOM 809 N N . VAL A 1 106 ? -7.603 5.060 16.530 1.00 87.06 106 VAL A N 1
ATOM 810 C CA . VAL A 1 106 ? -7.595 6.092 17.587 1.00 87.06 106 VAL A CA 1
ATOM 811 C C . VAL A 1 106 ? -8.804 5.941 18.511 1.00 87.06 106 VAL A C 1
ATOM 813 O O . VAL A 1 106 ? -8.640 5.934 19.730 1.00 87.06 106 VAL A O 1
ATOM 816 N N . LEU A 1 107 ? -10.006 5.773 17.948 1.00 89.06 107 LEU A N 1
ATOM 817 C CA . LEU A 1 107 ? -11.220 5.560 18.743 1.00 89.06 107 LEU A CA 1
ATOM 818 C C . LEU A 1 107 ? -11.156 4.260 19.555 1.00 89.06 107 LEU A C 1
ATOM 820 O O . LEU A 1 107 ? -11.565 4.237 20.711 1.00 89.06 107 LEU A O 1
ATOM 824 N N . LEU A 1 108 ? -10.613 3.191 18.971 1.00 89.12 108 LEU A N 1
ATOM 825 C CA . LEU A 1 108 ? -10.420 1.915 19.651 1.00 89.12 108 LEU A CA 1
ATOM 826 C C . LEU A 1 108 ? -9.460 2.060 20.838 1.00 89.12 108 LEU A C 1
ATOM 828 O O . LEU A 1 108 ? -9.772 1.593 21.929 1.00 89.12 108 LEU A O 1
ATOM 832 N N . GLN A 1 109 ? -8.317 2.725 20.646 1.00 87.75 109 GLN A N 1
ATOM 833 C CA . GLN A 1 109 ? -7.338 2.955 21.712 1.00 87.75 109 GLN A CA 1
ATOM 834 C C . GLN A 1 109 ? -7.916 3.798 22.856 1.00 87.75 109 GLN A C 1
ATOM 836 O O . GLN A 1 109 ? -7.722 3.452 24.022 1.00 87.75 109 GLN A O 1
ATOM 841 N N . ASP A 1 110 ? -8.658 4.864 22.542 1.00 89.31 110 ASP A N 1
ATOM 842 C CA . ASP A 1 110 ? -9.316 5.702 23.551 1.00 89.31 110 ASP A CA 1
ATOM 843 C C . ASP A 1 110 ? -10.393 4.927 24.328 1.00 89.31 110 ASP A C 1
ATOM 845 O O . ASP A 1 110 ? -10.457 4.982 25.563 1.00 89.31 110 ASP A O 1
ATOM 849 N N . SER A 1 111 ? -11.187 4.127 23.614 1.00 89.81 111 SER A N 1
ATOM 850 C CA . SER A 1 111 ? -12.219 3.284 24.211 1.00 89.81 111 SER A CA 1
ATOM 851 C C . SER A 1 111 ? -11.619 2.209 25.122 1.00 89.81 111 SER A C 1
ATOM 853 O O . SER A 1 111 ? -12.051 2.062 26.264 1.00 89.81 111 SER A O 1
ATOM 855 N N . LEU A 1 112 ? -10.544 1.535 24.698 1.00 89.12 112 LEU A N 1
ATOM 856 C CA . LEU A 1 112 ? -9.815 0.560 25.520 1.00 89.12 112 LEU A CA 1
ATOM 857 C C . LEU A 1 112 ? -9.187 1.191 26.768 1.00 89.12 112 LEU A C 1
ATOM 859 O O . LEU A 1 112 ? -9.250 0.613 27.858 1.00 89.12 112 LEU A O 1
ATOM 863 N N . ALA A 1 113 ? -8.609 2.387 26.640 1.00 88.81 113 ALA A N 1
ATOM 864 C CA . ALA A 1 113 ? -8.054 3.120 27.773 1.00 88.81 113 ALA A CA 1
ATOM 865 C C . ALA A 1 113 ? -9.149 3.536 28.770 1.00 88.81 113 ALA A C 1
ATOM 867 O O . ALA A 1 113 ? -8.941 3.491 29.985 1.00 88.81 113 ALA A O 1
ATOM 868 N N . SER A 1 114 ? -10.320 3.944 28.277 1.00 87.06 114 SER A N 1
ATOM 869 C CA . SER A 1 114 ? -11.490 4.275 29.100 1.00 87.06 114 SER A CA 1
ATOM 870 C C . SER A 1 114 ? -12.089 3.039 29.775 1.00 87.06 114 SER A C 1
ATOM 872 O O . SER A 1 114 ? -12.357 3.071 30.976 1.00 87.06 114 SER A O 1
ATOM 874 N N . PHE A 1 115 ? -12.202 1.928 29.046 1.00 87.56 115 PHE A N 1
ATOM 875 C CA . PHE A 1 115 ? -12.662 0.638 29.553 1.00 87.56 115 PHE A CA 1
ATOM 876 C C . PHE A 1 115 ? -11.755 0.112 30.675 1.00 87.56 115 PHE A C 1
ATOM 878 O O . PHE A 1 115 ? -12.229 -0.218 31.759 1.00 87.56 115 PHE A O 1
ATOM 885 N N . THR A 1 116 ? -10.435 0.129 30.469 1.00 87.00 116 THR A N 1
ATOM 886 C CA . THR A 1 116 ? -9.448 -0.328 31.466 1.00 87.00 116 THR A CA 1
ATOM 887 C C . THR A 1 116 ? -9.466 0.535 32.732 1.00 87.00 116 THR A C 1
ATOM 889 O O . THR A 1 116 ? -9.390 0.017 33.849 1.00 87.00 116 THR A O 1
ATOM 892 N N . ARG A 1 117 ? -9.620 1.859 32.586 1.00 87.44 117 ARG A N 1
ATOM 893 C CA . ARG A 1 117 ? -9.798 2.770 33.728 1.00 87.44 117 ARG A CA 1
ATOM 894 C C . ARG A 1 117 ? -11.076 2.465 34.504 1.00 87.44 117 ARG A C 1
ATOM 896 O O . ARG A 1 117 ? -11.036 2.467 35.729 1.00 87.44 117 ARG A O 1
ATOM 903 N N . ALA A 1 118 ? -12.177 2.177 33.813 1.00 85.25 118 ALA A N 1
ATOM 904 C CA . ALA A 1 118 ? -13.440 1.834 34.457 1.00 85.25 118 ALA A CA 1
ATOM 905 C C . ALA A 1 118 ? -13.382 0.475 35.180 1.00 85.25 118 ALA A C 1
ATOM 907 O O . ALA A 1 118 ? -13.927 0.363 36.273 1.00 85.25 118 ALA A O 1
ATOM 908 N N . LEU A 1 119 ? -12.647 -0.509 34.638 1.00 82.62 119 LEU A N 1
ATOM 909 C CA . LEU A 1 119 ? -12.371 -1.793 35.305 1.00 82.62 119 LEU A CA 1
ATOM 910 C C . LEU A 1 119 ? -11.552 -1.627 36.594 1.00 82.62 119 LEU A C 1
ATOM 912 O O . LEU A 1 119 ? -11.671 -2.432 37.511 1.00 82.62 119 LEU A O 1
ATOM 916 N N . SER A 1 120 ? -10.705 -0.598 36.656 1.00 80.69 120 SER A N 1
ATOM 917 C CA . SER A 1 120 ? -9.804 -0.354 37.789 1.00 80.69 120 SER A CA 1
ATOM 918 C C . SER A 1 120 ? -10.479 0.368 38.962 1.00 80.69 120 SER A C 1
ATOM 920 O O . SER A 1 120 ? -9.853 0.531 40.008 1.00 80.69 120 SER A O 1
ATOM 922 N N . ILE A 1 121 ? -11.723 0.837 38.805 1.00 78.00 121 ILE A N 1
ATOM 923 C CA . ILE A 1 121 ? -12.469 1.497 39.880 1.00 78.00 121 ILE A CA 1
ATOM 924 C C . ILE A 1 121 ? -13.141 0.411 40.733 1.00 78.00 121 ILE A C 1
ATOM 926 O O . ILE A 1 121 ? -14.046 -0.262 40.240 1.00 78.00 121 ILE A O 1
ATOM 930 N N . PRO A 1 122 ? -12.733 0.224 42.002 1.00 62.78 122 PRO A N 1
ATOM 931 C CA . PRO A 1 122 ? -13.349 -0.776 42.862 1.00 62.78 122 PRO A CA 1
ATOM 932 C C . PRO A 1 122 ? -14.812 -0.405 43.162 1.00 62.78 122 PRO A C 1
ATOM 934 O O . PRO A 1 122 ? -15.110 0.779 43.370 1.00 62.78 122 PRO A O 1
ATOM 937 N N . PRO A 1 123 ? -15.727 -1.390 43.221 1.00 59.56 123 PRO A N 1
ATOM 938 C CA . PRO A 1 123 ? -17.112 -1.143 43.599 1.00 59.56 123 PRO A CA 1
ATOM 939 C C . PRO A 1 123 ? -17.182 -0.555 45.013 1.00 59.56 123 PRO A C 1
ATOM 941 O O . PRO A 1 123 ? -16.424 -0.928 45.911 1.00 59.56 123 PRO A O 1
ATOM 944 N N . ARG A 1 124 ? -18.100 0.396 45.220 1.00 56.94 124 ARG A N 1
ATOM 945 C CA . ARG A 1 124 ? -18.183 1.215 46.444 1.00 56.94 124 ARG A CA 1
ATOM 946 C C . ARG A 1 124 ? -18.685 0.458 47.688 1.00 56.94 124 ARG A C 1
ATOM 948 O O . ARG A 1 124 ? -18.763 1.067 48.752 1.00 56.94 124 ARG A O 1
ATOM 955 N N . MET A 1 125 ? -18.989 -0.842 47.596 1.00 45.78 125 MET A N 1
ATOM 956 C CA . MET A 1 125 ? -19.366 -1.693 48.734 1.00 45.78 125 MET A CA 1
ATOM 957 C C . MET A 1 125 ? -18.775 -3.112 48.628 1.00 45.78 125 MET A C 1
ATOM 959 O O . MET A 1 125 ? -18.932 -3.752 47.590 1.00 45.78 125 MET A O 1
ATOM 963 N N . PRO A 1 126 ? -18.178 -3.662 49.705 1.00 56.75 126 PRO A N 1
ATOM 964 C CA . PRO A 1 126 ? -17.860 -5.080 49.801 1.00 56.75 126 PRO A CA 1
ATOM 965 C C . PRO A 1 126 ? -18.983 -5.813 50.544 1.00 56.75 126 PRO A C 1
ATOM 967 O O . PRO A 1 126 ? -19.262 -5.510 51.703 1.00 56.75 126 PRO A O 1
ATOM 970 N N . SER A 1 127 ? -19.648 -6.775 49.906 1.00 44.22 127 SER A N 1
ATOM 971 C CA . SER A 1 127 ? -20.348 -7.867 50.615 1.00 44.22 127 SER A CA 1
ATOM 972 C C . SER A 1 127 ? -20.920 -8.893 49.637 1.00 44.22 127 SER A C 1
ATOM 974 O O . SER A 1 127 ? -22.127 -9.060 49.525 1.00 44.22 127 SER A O 1
ATOM 976 N N . THR A 1 128 ? -20.043 -9.556 48.880 1.00 48.88 128 THR A N 1
ATOM 977 C CA . THR A 1 128 ? -20.151 -10.955 48.405 1.00 48.88 128 THR A CA 1
ATOM 978 C C . THR A 1 128 ? -19.044 -11.196 47.375 1.00 48.88 128 THR A C 1
ATOM 980 O O . THR A 1 128 ? -18.895 -10.402 46.450 1.00 48.88 128 THR A O 1
ATOM 983 N N . ASP A 1 129 ? -18.294 -12.297 47.501 1.00 50.78 129 ASP A N 1
ATOM 984 C CA . ASP A 1 129 ? -17.206 -12.683 46.574 1.00 50.78 129 ASP A CA 1
ATOM 985 C C . ASP A 1 129 ? -17.621 -12.631 45.087 1.00 50.78 129 ASP A C 1
ATOM 987 O O . ASP A 1 129 ? -16.840 -12.248 44.220 1.00 50.78 129 ASP A O 1
ATOM 991 N N . ARG A 1 130 ? -18.904 -12.881 44.795 1.00 51.78 130 ARG A N 1
ATOM 992 C CA . ARG A 1 130 ? -19.482 -12.872 43.439 1.00 51.78 130 ARG A CA 1
ATOM 993 C C . ARG A 1 130 ? -19.478 -11.512 42.724 1.00 51.78 130 ARG A C 1
ATOM 995 O O . ARG A 1 130 ? -19.671 -11.476 41.511 1.00 51.78 130 ARG A O 1
ATOM 1002 N N . ALA A 1 131 ? -19.332 -10.392 43.437 1.00 53.12 131 ALA A N 1
ATOM 1003 C CA . ALA A 1 131 ? -19.300 -9.059 42.821 1.00 53.12 131 ALA A CA 1
ATOM 1004 C C . ALA A 1 131 ? -17.919 -8.713 42.230 1.00 53.12 131 ALA A C 1
ATOM 1006 O O . ALA A 1 131 ? -17.831 -7.906 41.307 1.00 53.12 131 ALA A O 1
ATOM 1007 N N . VAL A 1 132 ? -16.852 -9.350 42.730 1.00 53.34 132 VAL A N 1
ATOM 1008 C CA . VAL A 1 132 ? -15.464 -9.137 42.284 1.00 53.34 132 VAL A CA 1
ATOM 1009 C C . VAL A 1 132 ? -15.084 -10.074 41.127 1.00 53.34 132 VAL A C 1
ATOM 1011 O O . VAL A 1 132 ? -14.234 -9.722 40.315 1.00 53.34 132 VAL A O 1
ATOM 1014 N N . GLU A 1 133 ? -15.747 -11.227 40.991 1.00 60.06 133 GLU A N 1
ATOM 1015 C CA . GLU A 1 133 ? -15.492 -12.198 39.911 1.00 60.06 133 GLU A CA 1
ATOM 1016 C C . GLU A 1 133 ? -15.939 -11.688 38.524 1.00 60.06 133 GLU A C 1
ATOM 1018 O O . GLU A 1 133 ? -15.211 -11.835 37.542 1.00 60.06 133 GLU A O 1
ATOM 1023 N N . LYS A 1 134 ? -17.082 -10.990 38.432 1.00 65.88 134 LYS A N 1
ATOM 1024 C CA . LYS A 1 134 ? -17.668 -10.557 37.143 1.00 65.88 134 LYS A CA 1
ATOM 1025 C C . LYS A 1 134 ? -16.819 -9.551 36.343 1.00 65.88 134 LYS A C 1
ATOM 1027 O O . LYS A 1 134 ? -16.689 -9.722 35.130 1.00 65.88 134 LYS A O 1
ATOM 1032 N N . PRO A 1 135 ? -16.216 -8.509 36.955 1.00 67.12 135 PRO A N 1
ATOM 1033 C CA . PRO A 1 135 ? -15.315 -7.604 36.236 1.00 67.12 135 PRO A CA 1
ATOM 1034 C C . PRO A 1 135 ? -14.055 -8.308 35.710 1.00 67.12 135 PRO A C 1
ATOM 1036 O O . PRO A 1 135 ? -13.537 -7.931 34.659 1.00 67.12 135 PRO A O 1
ATOM 1039 N N . ILE A 1 136 ? -13.574 -9.337 36.418 1.00 73.00 136 ILE A N 1
ATOM 1040 C CA . ILE A 1 136 ? -12.381 -10.109 36.041 1.00 73.00 136 ILE A CA 1
ATOM 1041 C C . ILE A 1 136 ? -12.692 -11.025 34.850 1.00 73.00 136 ILE A C 1
ATOM 1043 O O . ILE A 1 136 ? -11.913 -11.071 33.895 1.00 73.00 136 ILE A O 1
ATOM 1047 N N . GLU A 1 137 ? -13.846 -11.696 34.858 1.00 81.69 137 GLU A N 1
ATOM 1048 C CA . GLU A 1 137 ? -14.315 -12.513 33.731 1.00 81.69 137 GLU A CA 1
ATOM 1049 C C . GLU A 1 137 ? -14.488 -11.671 32.460 1.00 81.69 137 GLU A C 1
ATOM 1051 O O . GLU A 1 137 ? -13.914 -12.007 31.420 1.00 81.69 137 GLU A O 1
ATOM 1056 N N . LEU A 1 138 ? -15.168 -10.521 32.547 1.00 83.06 138 LEU A N 1
ATOM 1057 C CA . LEU A 1 138 ? -15.347 -9.612 31.410 1.00 83.06 138 LEU A CA 1
ATOM 1058 C C . LEU A 1 138 ? -14.005 -9.087 30.867 1.00 83.06 138 LEU A C 1
ATOM 1060 O O . LEU A 1 138 ? -13.813 -9.016 29.651 1.00 83.06 138 LEU A O 1
ATOM 1064 N N . ALA A 1 139 ? -13.060 -8.746 31.750 1.00 83.12 139 ALA A N 1
ATOM 1065 C CA . ALA A 1 139 ? -11.715 -8.340 31.348 1.00 83.12 139 ALA A CA 1
ATOM 1066 C C . ALA A 1 139 ? -10.978 -9.469 30.606 1.00 83.12 139 ALA A C 1
ATOM 1068 O O . ALA A 1 139 ? -10.322 -9.218 29.592 1.00 83.12 139 ALA A O 1
ATOM 1069 N N . SER A 1 140 ? -11.117 -10.715 31.070 1.00 87.25 140 SER A N 1
ATOM 1070 C CA . SER A 1 140 ? -10.505 -11.885 30.433 1.00 87.25 140 SER A CA 1
ATOM 1071 C C . SER A 1 140 ? -11.082 -12.164 29.038 1.00 87.25 140 SER A C 1
ATOM 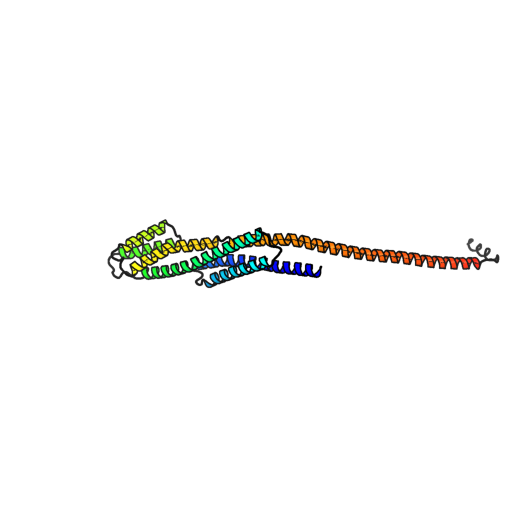1073 O O . SER A 1 140 ? -10.313 -12.367 28.093 1.00 87.25 140 SER A O 1
ATOM 1075 N N . LEU A 1 141 ? -12.409 -12.068 28.880 1.00 88.50 141 LEU A N 1
ATOM 1076 C CA . LEU A 1 141 ? -13.095 -12.227 27.598 1.00 88.50 141 LEU A CA 1
ATOM 1077 C C . LEU A 1 141 ? -12.686 -11.122 26.618 1.00 88.50 141 LEU A C 1
ATOM 1079 O O . LEU A 1 141 ? -12.350 -11.408 25.469 1.00 88.50 141 LEU A O 1
ATOM 1083 N N . MET A 1 142 ? -12.615 -9.868 27.077 1.00 87.06 142 MET A N 1
ATOM 1084 C CA . MET A 1 142 ? -12.129 -8.750 26.261 1.00 87.06 142 MET A CA 1
ATOM 1085 C C . MET A 1 142 ? -10.673 -8.942 25.819 1.00 87.06 142 MET A C 1
ATOM 1087 O O . MET A 1 142 ? -10.353 -8.718 24.652 1.00 87.06 142 MET A O 1
ATOM 1091 N N . LEU A 1 143 ? -9.783 -9.411 26.702 1.00 86.94 143 LEU A N 1
ATOM 1092 C CA . LEU A 1 143 ? -8.394 -9.741 26.349 1.00 86.94 143 LEU A CA 1
ATOM 1093 C C . LEU A 1 143 ? -8.303 -10.883 25.328 1.00 86.94 143 LEU A C 1
ATOM 1095 O O . LEU A 1 143 ? -7.408 -10.895 24.479 1.00 86.94 143 LEU A O 1
ATOM 1099 N N . GLN A 1 144 ? -9.195 -11.868 25.404 1.00 89.12 144 GLN A N 1
ATOM 1100 C CA . GLN A 1 144 ? -9.268 -12.936 24.412 1.00 89.12 144 GLN A CA 1
ATOM 1101 C C . GLN A 1 144 ? -9.771 -12.409 23.065 1.00 89.12 144 GLN A C 1
ATOM 1103 O O . GLN A 1 144 ? -9.149 -12.692 22.042 1.00 89.12 144 GLN A O 1
ATOM 1108 N N . PHE A 1 145 ? -10.814 -11.579 23.067 1.00 87.75 145 PHE A N 1
ATOM 1109 C CA . PHE A 1 145 ? -11.360 -10.957 21.862 1.00 87.75 145 PHE A CA 1
ATOM 1110 C C . PHE A 1 145 ? -10.358 -10.026 21.171 1.00 87.75 145 PHE A C 1
ATOM 1112 O O . PHE A 1 145 ? -10.246 -10.057 19.950 1.00 87.75 145 PHE A O 1
ATOM 1119 N N . MET A 1 146 ? -9.564 -9.265 21.931 1.00 86.31 146 MET A N 1
ATOM 1120 C CA . MET A 1 146 ? -8.486 -8.436 21.378 1.00 86.31 146 MET A CA 1
ATOM 1121 C C . MET A 1 146 ? -7.396 -9.249 20.673 1.00 86.31 146 MET A C 1
ATOM 1123 O O . MET A 1 146 ? -6.819 -8.776 19.699 1.00 86.31 146 MET A O 1
ATOM 1127 N N . ARG A 1 147 ? -7.104 -10.463 21.155 1.00 85.06 147 ARG A N 1
ATOM 1128 C CA . ARG A 1 147 ? -6.115 -11.359 20.533 1.00 85.06 147 ARG A CA 1
ATOM 1129 C C . ARG A 1 147 ? -6.682 -12.100 19.330 1.00 85.06 147 ARG A C 1
ATOM 1131 O O . ARG A 1 147 ? -5.970 -12.310 18.354 1.00 85.06 147 ARG A O 1
ATOM 1138 N N . GLN A 1 148 ? -7.937 -12.527 19.422 1.00 86.12 148 GLN A N 1
ATOM 1139 C CA . GLN A 1 148 ? -8.600 -13.307 18.388 1.00 86.12 148 GLN A CA 1
ATOM 1140 C C . GLN A 1 148 ? -10.079 -12.903 18.294 1.00 86.12 148 GLN A C 1
ATOM 1142 O O . GLN A 1 148 ? -10.932 -13.514 18.945 1.00 86.12 148 GLN A O 1
ATOM 1147 N N . PRO A 1 149 ? -10.403 -11.885 17.478 1.00 84.75 149 PRO A N 1
ATOM 1148 C CA . PRO A 1 149 ? -11.779 -11.455 17.285 1.00 84.75 149 PRO A CA 1
ATOM 1149 C C . PRO A 1 149 ? -12.593 -12.593 16.668 1.00 84.75 149 PRO A C 1
ATOM 1151 O O . PRO A 1 149 ? -12.239 -13.128 15.617 1.00 84.75 149 PRO A O 1
ATOM 1154 N N . SER A 1 150 ? -13.693 -12.978 17.309 1.00 88.62 150 SER A N 1
ATOM 1155 C CA . SER A 1 150 ? -14.621 -13.969 16.763 1.00 88.62 150 SER A CA 1
ATOM 1156 C C . SER A 1 150 ? -16.063 -13.576 17.054 1.00 88.62 150 SER A C 1
ATOM 1158 O O . SER A 1 150 ? -16.352 -12.931 18.063 1.00 88.62 150 SER A O 1
ATOM 1160 N N . ALA A 1 151 ? -16.979 -13.979 16.171 1.00 88.12 151 ALA A N 1
ATOM 1161 C CA . ALA A 1 151 ? -18.405 -13.721 16.354 1.00 88.12 151 ALA A CA 1
ATOM 1162 C C . ALA A 1 151 ? -18.946 -14.375 17.639 1.00 88.12 151 ALA A C 1
ATOM 1164 O O . ALA A 1 151 ? -19.778 -13.782 18.319 1.00 88.12 151 ALA A O 1
ATOM 1165 N N . ALA A 1 152 ? -18.426 -15.554 18.003 1.00 89.81 152 ALA A N 1
ATOM 1166 C CA . ALA A 1 152 ? -18.782 -16.246 19.240 1.00 89.81 152 ALA A CA 1
ATOM 1167 C C . ALA A 1 152 ? -18.381 -15.433 20.483 1.00 89.81 152 ALA A C 1
ATOM 1169 O O . ALA A 1 152 ? -19.236 -15.144 21.316 1.00 89.81 152 ALA A O 1
ATOM 1170 N N . LEU A 1 153 ? -17.123 -14.977 20.557 1.00 89.94 153 LEU A N 1
ATOM 1171 C CA . LEU A 1 153 ? -16.646 -14.141 21.667 1.00 89.94 153 LEU A CA 1
ATOM 1172 C C . LEU A 1 153 ? -17.371 -12.791 21.719 1.00 89.94 153 LEU A C 1
ATOM 1174 O O . LEU A 1 153 ? -17.691 -12.303 22.796 1.00 89.94 153 LEU A O 1
ATOM 1178 N N . SER A 1 154 ? -17.671 -12.189 20.564 1.00 90.19 154 SER A N 1
ATOM 1179 C CA . SER A 1 154 ? -18.444 -10.943 20.512 1.00 90.19 154 SER A CA 1
ATOM 1180 C C . SER A 1 154 ? -19.852 -11.113 21.090 1.00 90.19 154 SER A C 1
ATOM 1182 O O . SER A 1 154 ? -20.310 -10.239 21.830 1.00 90.19 154 SER A O 1
ATOM 1184 N N . ALA A 1 155 ? -20.523 -12.229 20.793 1.00 90.75 155 ALA A N 1
ATOM 1185 C CA . ALA A 1 155 ? -21.841 -12.539 21.340 1.00 90.75 155 ALA A CA 1
ATOM 1186 C C . ALA A 1 155 ? -21.787 -12.804 22.853 1.00 90.75 155 ALA A C 1
ATOM 1188 O O . ALA A 1 155 ? -22.620 -12.281 23.592 1.00 90.75 155 ALA A O 1
ATOM 1189 N N . GLU A 1 156 ? -20.783 -13.550 23.315 1.00 91.19 156 GLU A N 1
ATOM 1190 C CA . GLU A 1 156 ? -20.571 -13.854 24.735 1.00 91.19 156 GLU A CA 1
ATOM 1191 C C . GLU A 1 156 ? -20.299 -12.584 25.556 1.00 91.19 156 GLU A C 1
ATOM 1193 O O . GLU A 1 156 ? -20.978 -12.322 26.547 1.00 91.19 156 GLU A O 1
ATOM 1198 N N . ILE A 1 157 ? -19.395 -11.720 25.083 1.00 89.62 157 ILE A N 1
ATOM 1199 C CA . ILE A 1 157 ? -19.118 -10.426 25.717 1.00 89.62 157 ILE A CA 1
ATOM 1200 C C . ILE A 1 157 ? -20.367 -9.542 25.713 1.00 89.62 157 ILE A C 1
ATOM 1202 O O . ILE A 1 157 ? -20.664 -8.903 26.718 1.00 89.62 157 ILE A O 1
ATOM 1206 N N . SER A 1 158 ? -21.116 -9.500 24.607 1.00 90.00 158 SER A N 1
ATOM 1207 C CA . SER A 1 158 ? -22.357 -8.714 24.541 1.00 90.00 158 SER A CA 1
ATOM 1208 C C . SER A 1 158 ? -23.367 -9.182 25.588 1.00 90.00 158 SER A C 1
ATOM 1210 O O . SER A 1 158 ? -23.960 -8.351 26.270 1.00 90.00 158 SER A O 1
ATOM 1212 N N . GLN A 1 159 ? -23.500 -10.498 25.777 1.00 89.88 159 GLN A N 1
ATOM 1213 C CA . GLN A 1 159 ? -24.373 -11.068 26.798 1.00 89.88 159 GLN A CA 1
ATOM 1214 C C . GLN A 1 159 ? -23.933 -10.676 28.216 1.00 89.88 159 GLN A C 1
ATOM 1216 O O . GLN A 1 159 ? -24.785 -10.345 29.042 1.00 89.88 159 GLN A O 1
ATOM 1221 N N . GLU A 1 160 ? -22.630 -10.670 28.506 1.00 86.75 160 GLU A N 1
ATOM 1222 C CA . GLU A 1 160 ? -22.118 -10.212 29.804 1.00 86.75 160 GLU A CA 1
ATOM 1223 C C . GLU A 1 160 ? -22.336 -8.712 30.032 1.00 86.75 160 GLU A C 1
ATOM 1225 O O . GLU A 1 160 ? -22.740 -8.298 31.121 1.00 86.75 160 GLU A O 1
ATOM 1230 N N . LEU A 1 161 ? -22.166 -7.887 28.996 1.00 87.31 161 LEU A N 1
ATOM 1231 C CA . LEU A 1 161 ? -22.480 -6.458 29.069 1.00 87.31 161 LEU A CA 1
ATOM 1232 C C . LEU A 1 161 ? -23.980 -6.213 29.303 1.00 87.31 161 LEU A C 1
ATOM 1234 O O . LEU A 1 161 ? -24.339 -5.321 30.073 1.00 87.31 161 LEU A O 1
ATOM 1238 N N . ASP A 1 162 ? -24.855 -7.022 28.704 1.00 87.75 162 ASP A N 1
ATOM 1239 C CA . ASP A 1 162 ? -26.304 -6.946 28.917 1.00 87.75 162 ASP A CA 1
ATOM 1240 C C . ASP A 1 162 ? -26.695 -7.404 30.330 1.00 87.75 162 ASP A C 1
ATOM 1242 O O . ASP A 1 162 ? -27.556 -6.799 30.975 1.00 87.75 162 ASP A O 1
ATOM 1246 N N . ARG A 1 163 ? -26.042 -8.445 30.861 1.00 84.94 163 ARG A N 1
ATOM 1247 C CA . ARG A 1 163 ? -26.218 -8.878 32.258 1.00 84.94 163 ARG A CA 1
ATOM 1248 C C . ARG A 1 163 ? -25.778 -7.793 33.237 1.00 84.94 163 ARG A C 1
ATOM 1250 O O . ARG A 1 163 ? -26.475 -7.559 34.223 1.00 84.94 163 ARG A O 1
ATOM 1257 N N . LEU A 1 164 ? -24.663 -7.116 32.957 1.00 82.00 164 LEU A N 1
ATOM 1258 C CA . LEU A 1 164 ? -24.175 -5.996 33.760 1.00 82.00 164 LEU A CA 1
ATOM 1259 C C . LEU A 1 164 ? -25.144 -4.808 33.705 1.00 82.00 164 LEU A C 1
ATOM 1261 O O . LEU A 1 164 ? -25.458 -4.238 34.749 1.00 82.00 164 LEU A O 1
ATOM 1265 N N . GLN A 1 165 ? -25.684 -4.489 32.525 1.00 84.06 165 GLN A N 1
ATOM 1266 C CA . GLN A 1 165 ? -26.672 -3.422 32.346 1.00 84.06 165 GLN A CA 1
ATOM 1267 C C . GLN A 1 165 ? -27.961 -3.673 33.140 1.00 84.06 165 GLN A C 1
ATOM 1269 O O . GLN A 1 165 ? -28.514 -2.744 33.721 1.00 84.06 165 GLN A O 1
ATOM 1274 N N . ASN A 1 166 ? -28.423 -4.925 33.181 1.00 83.31 166 ASN A N 1
ATOM 1275 C CA . ASN A 1 166 ? -29.643 -5.325 33.887 1.00 83.31 166 ASN A CA 1
ATOM 1276 C C . ASN A 1 166 ? -29.432 -5.570 35.394 1.00 83.31 166 ASN A C 1
ATOM 1278 O O . ASN A 1 166 ? -30.380 -5.901 36.108 1.00 83.31 166 ASN A O 1
ATOM 1282 N N . SER A 1 167 ? -28.197 -5.450 35.888 1.00 79.69 167 SER A N 1
ATOM 1283 C CA . SER A 1 167 ? -27.879 -5.615 37.305 1.00 79.69 167 SER A CA 1
ATOM 1284 C C . SER A 1 167 ? -28.152 -4.336 38.105 1.00 79.69 167 SER A C 1
ATOM 1286 O O . SER A 1 167 ? -28.212 -3.240 37.552 1.00 79.69 167 SER A O 1
ATOM 1288 N N . ARG A 1 168 ? -28.279 -4.467 39.432 1.00 69.25 168 ARG A N 1
ATOM 1289 C CA . ARG A 1 168 ? -28.504 -3.332 40.347 1.00 69.25 168 ARG A CA 1
ATOM 1290 C C . ARG A 1 168 ? -27.404 -2.264 40.259 1.00 69.25 168 ARG A C 1
ATOM 1292 O O . ARG A 1 168 ? -27.695 -1.091 40.466 1.00 69.25 168 ARG A O 1
ATOM 1299 N N . ASP A 1 169 ? -26.192 -2.675 39.894 1.00 70.12 169 ASP A N 1
ATOM 1300 C CA . ASP A 1 169 ? -25.013 -1.811 39.780 1.00 70.12 169 ASP A CA 1
ATOM 1301 C C . ASP A 1 169 ? -24.826 -1.262 38.352 1.00 70.12 169 ASP A C 1
ATOM 1303 O O . ASP A 1 169 ? -23.926 -0.464 38.100 1.00 70.12 169 ASP A O 1
ATOM 1307 N N . GLY A 1 170 ? -25.686 -1.647 37.398 1.00 64.19 170 GLY A N 1
ATOM 1308 C CA . GLY A 1 170 ? -25.604 -1.223 35.996 1.00 64.19 170 GLY A CA 1
ATOM 1309 C C . GLY A 1 170 ? -25.764 0.287 35.789 1.00 64.19 170 GLY A C 1
ATOM 1310 O O . GLY A 1 170 ? -25.284 0.824 34.789 1.00 64.19 170 GLY A O 1
ATOM 1311 N N . ASP A 1 171 ? -26.389 0.982 36.745 1.00 72.69 171 ASP A N 1
ATOM 1312 C CA . ASP A 1 171 ? -26.549 2.440 36.731 1.00 72.69 171 ASP A CA 1
ATOM 1313 C C . ASP A 1 171 ? -25.434 3.184 37.496 1.00 72.69 171 ASP A C 1
ATOM 1315 O O . ASP A 1 171 ? -25.430 4.415 37.597 1.00 72.69 171 ASP A O 1
ATOM 1319 N N . GLU A 1 172 ? -24.431 2.471 38.015 1.00 79.44 172 GLU A N 1
ATOM 1320 C CA . GLU A 1 172 ? -23.235 3.120 38.538 1.00 79.44 172 GLU A CA 1
ATOM 1321 C C . GLU A 1 172 ? -22.392 3.707 37.395 1.00 79.44 172 GLU A C 1
ATOM 1323 O O . GLU A 1 172 ? -22.275 3.147 36.302 1.00 79.44 172 GLU A O 1
ATOM 1328 N N . ALA A 1 173 ? -21.765 4.862 37.641 1.00 81.12 173 ALA A N 1
ATOM 1329 C CA . ALA A 1 173 ? -20.965 5.544 36.623 1.00 81.12 173 ALA A CA 1
ATOM 1330 C C . ALA A 1 173 ? -19.856 4.660 36.000 1.00 81.12 173 ALA A C 1
ATOM 1332 O O . ALA A 1 173 ? -19.732 4.690 34.774 1.00 81.12 173 ALA A O 1
ATOM 1333 N N . PRO A 1 174 ? -19.095 3.846 36.764 1.00 80.00 174 PRO A N 1
ATOM 1334 C CA . PRO A 1 174 ? -18.099 2.935 36.195 1.00 80.00 174 PRO A CA 1
ATOM 1335 C C . PRO A 1 174 ? -18.721 1.835 35.322 1.00 80.00 174 PRO A C 1
ATOM 1337 O O . PRO A 1 174 ? -18.224 1.579 34.226 1.00 80.00 174 PRO A O 1
ATOM 1340 N N . ALA A 1 175 ? -19.842 1.242 35.748 1.00 80.75 175 ALA A N 1
ATOM 1341 C CA . ALA A 1 175 ? -20.537 0.195 34.997 1.00 80.75 175 ALA A CA 1
ATOM 1342 C C . ALA A 1 175 ? -21.081 0.713 33.655 1.00 80.75 175 ALA A C 1
ATOM 1344 O O . ALA A 1 175 ? -20.887 0.076 32.619 1.00 80.75 175 ALA A O 1
ATOM 1345 N N . ARG A 1 176 ? -21.671 1.918 33.629 1.00 85.31 176 ARG A N 1
ATOM 1346 C CA . ARG A 1 176 ? -22.131 2.545 32.376 1.00 85.31 176 ARG A CA 1
ATOM 1347 C C . ARG A 1 176 ? -20.993 2.802 31.389 1.00 85.31 176 ARG A C 1
ATOM 1349 O O . ARG A 1 176 ? -21.180 2.613 30.187 1.00 85.31 176 ARG A O 1
ATOM 1356 N N . ILE A 1 177 ? -19.825 3.222 31.882 1.00 86.94 177 ILE A N 1
ATOM 1357 C CA . ILE A 1 177 ? -18.634 3.416 31.043 1.00 86.94 177 ILE A CA 1
ATOM 1358 C C . ILE A 1 177 ? -18.165 2.065 30.491 1.00 86.94 177 ILE A C 1
ATOM 1360 O O . ILE A 1 177 ? -17.949 1.963 29.288 1.00 86.94 177 ILE A O 1
ATOM 1364 N N . LEU A 1 178 ? -18.092 1.014 31.315 1.00 86.12 178 LEU A N 1
ATOM 1365 C CA . LEU A 1 178 ? -17.728 -0.335 30.860 1.00 86.12 178 LEU A CA 1
ATOM 1366 C C . LEU A 1 178 ? -18.647 -0.848 29.749 1.00 86.12 178 LEU A C 1
ATOM 1368 O O . LEU A 1 178 ? -18.162 -1.344 28.735 1.00 86.12 178 LEU A O 1
ATOM 1372 N N . ILE A 1 179 ? -19.962 -0.691 29.913 1.00 88.38 179 ILE A N 1
ATOM 1373 C CA . ILE A 1 179 ? -20.953 -1.130 28.922 1.00 88.38 179 ILE A CA 1
ATOM 1374 C C . ILE A 1 179 ? -20.801 -0.347 27.618 1.00 88.38 179 ILE A C 1
ATOM 1376 O O . ILE A 1 179 ? -20.750 -0.938 26.537 1.00 88.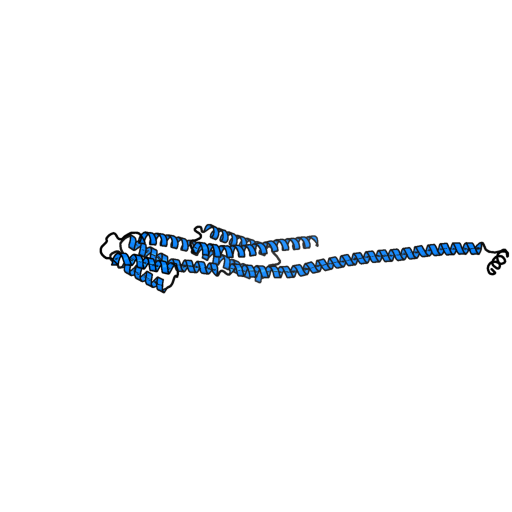38 179 ILE A O 1
ATOM 1380 N N . ARG A 1 180 ? -20.708 0.985 27.709 1.00 91.38 180 ARG A N 1
ATOM 1381 C CA . ARG A 1 180 ? -20.570 1.857 26.539 1.00 91.38 180 ARG A CA 1
ATOM 1382 C C . ARG A 1 180 ? -19.283 1.561 25.775 1.00 91.38 180 ARG A C 1
ATOM 1384 O O . ARG A 1 180 ? -19.340 1.301 24.576 1.00 91.38 180 ARG A O 1
ATOM 1391 N N . GLU A 1 181 ? -18.146 1.594 26.462 1.00 91.25 181 GLU A N 1
ATOM 1392 C CA . GLU A 1 181 ? -16.839 1.399 25.837 1.00 91.25 181 GLU A CA 1
ATOM 1393 C C . GLU A 1 181 ? -16.657 -0.044 25.358 1.00 91.25 181 GLU A C 1
ATOM 1395 O O . GLU A 1 181 ? -16.179 -0.268 24.251 1.00 91.25 181 GLU A O 1
ATOM 1400 N N . GLY A 1 182 ? -17.148 -1.036 26.105 1.00 89.06 182 GLY A N 1
ATOM 1401 C CA . GLY A 1 182 ? -17.118 -2.433 25.675 1.00 89.06 182 GLY A CA 1
ATOM 1402 C C . GLY A 1 182 ? -17.861 -2.662 24.354 1.00 89.06 182 GLY A C 1
ATOM 1403 O O . GLY A 1 182 ? -17.333 -3.310 23.452 1.00 89.06 182 GLY A O 1
ATOM 1404 N N . ARG A 1 183 ? -19.048 -2.064 24.179 1.00 92.44 183 ARG A N 1
ATOM 1405 C CA . ARG A 1 183 ? -19.792 -2.132 22.905 1.00 92.44 183 ARG A CA 1
ATOM 1406 C C . ARG A 1 183 ? -19.067 -1.418 21.764 1.00 92.44 183 ARG A C 1
ATOM 1408 O O . ARG A 1 183 ? -19.078 -1.901 20.631 1.00 92.44 183 ARG A O 1
ATOM 1415 N N . ILE A 1 184 ? -18.421 -0.290 22.056 1.00 91.81 184 ILE A N 1
ATOM 1416 C CA . ILE A 1 184 ? -17.601 0.441 21.084 1.00 91.81 184 ILE A CA 1
ATOM 1417 C C . ILE A 1 184 ? -16.435 -0.444 20.611 1.00 91.81 184 ILE A C 1
ATOM 1419 O O . ILE A 1 184 ? -16.286 -0.632 19.401 1.00 91.81 184 ILE A O 1
ATOM 1423 N N . VAL A 1 185 ? -15.694 -1.071 21.531 1.00 89.75 185 VAL A N 1
ATOM 1424 C CA . VAL A 1 185 ? -14.595 -2.009 21.230 1.00 89.75 185 VAL A CA 1
ATOM 1425 C C . VAL A 1 185 ? -15.069 -3.179 20.365 1.00 89.75 185 VAL A C 1
ATOM 1427 O O . VAL A 1 185 ? -14.457 -3.449 19.330 1.00 89.75 185 VAL A O 1
ATOM 1430 N N . LEU A 1 186 ? -16.184 -3.825 20.729 1.00 91.06 186 LEU A N 1
ATOM 1431 C CA . LEU A 1 186 ? -16.760 -4.934 19.956 1.00 91.06 186 LEU A CA 1
ATOM 1432 C C . LEU A 1 186 ? -17.086 -4.542 18.509 1.00 91.06 186 LEU A C 1
ATOM 1434 O O . LEU A 1 186 ? -16.923 -5.350 17.598 1.00 91.06 186 LEU A O 1
ATOM 1438 N N . SER A 1 187 ? -17.528 -3.301 18.291 1.00 91.62 187 SER A N 1
ATOM 1439 C CA . SER A 1 187 ? -17.878 -2.799 16.959 1.00 91.62 187 SER A CA 1
ATOM 1440 C C . SER A 1 187 ? -16.674 -2.320 16.135 1.00 91.62 187 SER A C 1
ATOM 1442 O O . SER A 1 187 ? -16.688 -2.429 14.907 1.00 91.62 187 SER A O 1
ATOM 1444 N N . LEU A 1 188 ? -15.644 -1.771 16.786 1.00 88.88 188 LEU A N 1
ATOM 1445 C CA . LEU A 1 188 ? -14.489 -1.155 16.128 1.00 88.88 188 LEU A CA 1
ATOM 1446 C C . LEU A 1 188 ? -13.401 -2.165 15.788 1.00 88.88 188 LEU A C 1
ATOM 1448 O O . LEU A 1 188 ? -12.809 -2.058 14.717 1.00 88.88 188 LEU A O 1
ATOM 1452 N N . LEU A 1 189 ? -13.137 -3.135 16.666 1.00 87.69 189 LEU A N 1
ATOM 1453 C CA . LEU A 1 189 ? -12.021 -4.062 16.491 1.00 87.69 189 LEU A CA 1
ATOM 1454 C C . LEU A 1 189 ? -12.099 -4.857 15.170 1.00 87.69 189 LEU A C 1
ATOM 1456 O O . LEU A 1 189 ? -11.092 -4.890 14.460 1.00 87.69 189 LEU A O 1
ATOM 1460 N N . PRO A 1 190 ? -13.263 -5.412 14.763 1.00 88.88 190 PRO A N 1
ATOM 1461 C CA . PRO A 1 190 ? -13.382 -6.073 13.464 1.00 88.88 190 PRO A CA 1
ATOM 1462 C C . PRO A 1 190 ? -13.133 -5.111 12.297 1.00 88.88 190 PRO A C 1
ATOM 1464 O O . PRO A 1 190 ? -12.408 -5.450 11.373 1.00 88.88 190 PRO A O 1
ATOM 1467 N N . ARG A 1 191 ? -13.648 -3.876 12.375 1.00 89.19 191 ARG A N 1
ATOM 1468 C CA . ARG A 1 191 ? -13.494 -2.863 11.315 1.00 89.19 191 ARG A CA 1
ATOM 1469 C C . ARG A 1 191 ? -12.040 -2.431 11.123 1.00 89.19 191 ARG A C 1
ATOM 1471 O O . ARG A 1 191 ? -11.596 -2.280 9.989 1.00 89.19 191 ARG A O 1
ATOM 1478 N N . VAL A 1 192 ? -11.296 -2.275 12.221 1.00 87.38 192 VAL A N 1
ATOM 1479 C CA . VAL A 1 192 ? -9.852 -2.002 12.178 1.00 87.38 192 VAL A CA 1
ATOM 1480 C C . VAL A 1 192 ? -9.126 -3.165 11.505 1.00 87.38 192 VAL A C 1
ATOM 1482 O O . VAL A 1 192 ? -8.292 -2.931 10.635 1.00 87.38 192 VAL A O 1
ATOM 1485 N N . ASN A 1 193 ? -9.465 -4.407 11.864 1.00 87.62 193 ASN A N 1
ATOM 1486 C CA . ASN A 1 193 ? -8.863 -5.597 11.267 1.00 87.62 193 ASN A CA 1
ATOM 1487 C C . ASN A 1 193 ? -9.186 -5.722 9.766 1.00 87.62 193 ASN A C 1
ATOM 1489 O O . ASN A 1 193 ? -8.301 -6.023 8.969 1.00 87.62 193 ASN A O 1
ATOM 1493 N N . ASP A 1 194 ? -10.418 -5.411 9.362 1.00 89.81 194 ASP A N 1
ATOM 1494 C CA . ASP A 1 194 ? -10.833 -5.377 7.957 1.00 89.81 194 ASP A CA 1
ATOM 1495 C C . ASP A 1 194 ? -10.065 -4.306 7.170 1.00 89.81 194 ASP A C 1
ATOM 1497 O O . ASP A 1 194 ? -9.580 -4.572 6.069 1.00 89.81 194 ASP A O 1
ATOM 1501 N N . ALA A 1 195 ? -9.881 -3.112 7.745 1.00 88.56 195 ALA A N 1
ATOM 1502 C CA . ALA A 1 195 ? -9.091 -2.049 7.128 1.00 88.56 195 ALA A CA 1
ATOM 1503 C C . ALA A 1 195 ? -7.612 -2.449 6.974 1.00 88.56 195 ALA A C 1
ATOM 1505 O O . ALA A 1 195 ? -7.023 -2.223 5.916 1.00 88.56 195 ALA A O 1
ATOM 1506 N N . VAL A 1 196 ? -7.020 -3.091 7.989 1.00 89.19 196 VAL A N 1
ATOM 1507 C CA . VAL A 1 196 ? -5.651 -3.632 7.915 1.00 89.19 196 VAL A CA 1
ATOM 1508 C C . VAL A 1 196 ? -5.547 -4.696 6.822 1.00 89.19 196 VAL A C 1
ATOM 1510 O O . VAL A 1 196 ? -4.634 -4.627 5.998 1.00 89.19 196 VAL A O 1
ATOM 1513 N N . ASN A 1 197 ? -6.491 -5.636 6.764 1.00 89.75 197 ASN A N 1
ATOM 1514 C CA . ASN A 1 197 ? -6.524 -6.676 5.737 1.00 89.75 197 ASN A CA 1
ATOM 1515 C C . ASN A 1 197 ? -6.654 -6.084 4.329 1.00 89.75 197 ASN A C 1
ATOM 1517 O O . ASN A 1 197 ? -5.945 -6.515 3.419 1.00 89.75 197 ASN A O 1
ATOM 1521 N N . MET A 1 198 ? -7.491 -5.062 4.145 1.00 89.94 198 MET A N 1
ATOM 1522 C CA . MET A 1 198 ? -7.640 -4.362 2.866 1.00 89.94 198 MET A CA 1
ATOM 1523 C C . MET A 1 198 ? -6.335 -3.678 2.426 1.00 89.94 198 MET A C 1
ATOM 1525 O O . MET A 1 198 ? -5.979 -3.718 1.252 1.00 89.94 198 MET A O 1
ATOM 1529 N N . ILE A 1 199 ? -5.572 -3.106 3.363 1.00 88.75 199 ILE A N 1
ATOM 1530 C CA . ILE A 1 199 ? -4.260 -2.502 3.072 1.00 88.75 199 ILE A CA 1
ATOM 1531 C C . ILE A 1 199 ? -3.214 -3.579 2.734 1.00 88.75 199 ILE A C 1
ATOM 1533 O O . ILE A 1 199 ? -2.390 -3.390 1.836 1.00 88.75 199 ILE A O 1
ATOM 1537 N N . GLN A 1 200 ? -3.224 -4.717 3.430 1.00 88.06 200 GLN A N 1
ATOM 1538 C CA . GLN A 1 200 ? -2.285 -5.818 3.173 1.00 88.06 200 GLN A CA 1
ATOM 1539 C C . GLN A 1 200 ? -2.542 -6.526 1.843 1.00 88.06 200 GLN A C 1
ATOM 1541 O O . GLN A 1 200 ? -1.597 -6.925 1.170 1.00 88.06 200 GLN A O 1
ATOM 1546 N N . THR A 1 201 ? -3.809 -6.651 1.458 1.00 89.31 201 THR A N 1
ATOM 1547 C CA . THR A 1 201 ? -4.236 -7.285 0.202 1.00 89.31 201 THR A CA 1
ATOM 1548 C C . THR A 1 201 ? -4.302 -6.306 -0.971 1.00 89.31 201 THR A C 1
ATOM 1550 O O . THR A 1 201 ? -4.791 -6.658 -2.034 1.00 89.31 201 THR A O 1
ATOM 1553 N N . SER A 1 202 ? -3.801 -5.077 -0.805 1.00 88.88 202 SER A N 1
ATOM 1554 C CA . SER A 1 202 ? -3.764 -4.090 -1.885 1.00 88.88 202 SER A CA 1
ATOM 1555 C C . SER A 1 202 ? -2.868 -4.549 -3.042 1.00 88.88 202 SER A C 1
ATOM 1557 O O . SER A 1 202 ? -1.654 -4.697 -2.881 1.00 88.88 202 SER A O 1
ATOM 1559 N N . ASP A 1 203 ? -3.438 -4.567 -4.246 1.00 90.31 203 ASP A N 1
ATOM 1560 C CA . ASP A 1 203 ? -2.755 -4.915 -5.499 1.00 90.31 203 ASP A CA 1
ATOM 1561 C C . ASP A 1 203 ? -1.815 -3.812 -6.030 1.00 90.31 203 ASP A C 1
ATOM 1563 O O . ASP A 1 203 ? -1.202 -3.959 -7.087 1.00 90.31 203 ASP A O 1
ATOM 1567 N N . THR A 1 204 ? -1.673 -2.687 -5.317 1.00 87.81 204 THR A N 1
ATOM 1568 C CA . THR A 1 204 ? -0.905 -1.503 -5.759 1.00 87.81 204 THR A CA 1
ATOM 1569 C C . THR A 1 204 ? 0.513 -1.851 -6.226 1.00 87.81 204 THR A C 1
ATOM 1571 O O . THR A 1 204 ? 0.943 -1.401 -7.291 1.00 87.81 204 THR A O 1
ATOM 1574 N N . ALA A 1 205 ? 1.238 -2.666 -5.455 1.00 87.50 205 ALA A N 1
ATOM 1575 C CA . ALA A 1 205 ? 2.592 -3.096 -5.802 1.00 87.50 205 ALA A CA 1
ATOM 1576 C C . ALA A 1 205 ? 2.603 -3.989 -7.052 1.00 87.50 205 ALA A C 1
ATOM 1578 O O . ALA A 1 205 ? 3.421 -3.792 -7.952 1.00 87.50 205 ALA A O 1
ATOM 1579 N N . GLU A 1 206 ? 1.652 -4.918 -7.153 1.00 89.44 206 GLU A N 1
ATOM 1580 C CA . GLU A 1 206 ? 1.563 -5.834 -8.285 1.00 89.44 206 GLU A CA 1
ATOM 1581 C C . GLU A 1 206 ? 1.232 -5.090 -9.587 1.00 89.44 206 GLU A C 1
ATOM 1583 O O . GLU A 1 206 ? 1.868 -5.307 -10.623 1.00 89.44 206 GLU A O 1
ATOM 1588 N N . ILE A 1 207 ? 0.276 -4.158 -9.541 1.00 88.50 207 ILE A N 1
ATOM 1589 C CA . ILE A 1 207 ? -0.089 -3.325 -10.690 1.00 88.50 207 ILE A CA 1
ATOM 1590 C C . ILE A 1 207 ? 1.108 -2.461 -11.112 1.00 88.50 207 ILE A C 1
ATOM 1592 O O . ILE A 1 207 ? 1.403 -2.375 -12.309 1.00 88.50 207 ILE A O 1
ATOM 1596 N N . ALA A 1 208 ? 1.843 -1.877 -10.157 1.00 87.88 208 ALA A N 1
ATOM 1597 C CA . ALA A 1 208 ? 3.053 -1.106 -10.443 1.00 87.88 208 ALA A CA 1
ATOM 1598 C C . ALA A 1 208 ? 4.145 -1.963 -11.112 1.00 87.88 208 ALA A C 1
ATOM 1600 O O . ALA A 1 208 ? 4.773 -1.514 -12.072 1.00 87.88 208 ALA A O 1
ATOM 1601 N N . GLU A 1 209 ? 4.337 -3.213 -10.683 1.00 88.94 209 GLU A N 1
ATOM 1602 C CA . GLU A 1 209 ? 5.281 -4.148 -11.308 1.00 88.94 209 GLU A CA 1
ATOM 1603 C C . GLU A 1 209 ? 4.850 -4.599 -12.705 1.00 88.94 209 GLU A C 1
ATOM 1605 O O . GLU A 1 209 ? 5.685 -4.713 -13.609 1.00 88.94 209 GLU A O 1
ATOM 1610 N N . ARG A 1 210 ? 3.554 -4.860 -12.920 1.00 89.31 210 ARG A N 1
ATOM 1611 C CA . ARG A 1 210 ? 3.014 -5.157 -14.257 1.00 89.31 210 ARG A CA 1
ATOM 1612 C C . ARG A 1 210 ? 3.239 -3.970 -15.197 1.00 89.31 210 ARG A C 1
ATOM 1614 O O . ARG A 1 210 ? 3.696 -4.166 -16.324 1.00 89.31 210 ARG A O 1
ATOM 1621 N N . LEU A 1 211 ? 2.991 -2.749 -14.720 1.00 87.25 211 LEU A N 1
ATOM 1622 C CA . LEU A 1 211 ? 3.229 -1.521 -15.477 1.00 87.25 211 LEU A CA 1
ATOM 1623 C C . LEU A 1 211 ? 4.725 -1.323 -15.770 1.00 87.25 211 LEU A C 1
ATOM 1625 O O . LEU A 1 211 ? 5.093 -1.023 -16.903 1.00 87.25 211 LEU A O 1
ATOM 1629 N N . GLN A 1 212 ? 5.601 -1.593 -14.797 1.00 88.38 212 GLN A N 1
ATOM 1630 C CA . GLN A 1 212 ? 7.054 -1.539 -14.975 1.00 88.38 212 GLN A CA 1
ATOM 1631 C C . GLN A 1 212 ? 7.537 -2.534 -16.036 1.00 88.38 212 GLN A C 1
ATOM 1633 O O . GLN A 1 212 ? 8.340 -2.169 -16.896 1.00 88.38 212 GLN A O 1
ATOM 1638 N N . ARG A 1 213 ? 7.044 -3.779 -15.998 1.00 88.44 213 ARG A N 1
ATOM 1639 C CA . ARG A 1 213 ? 7.377 -4.811 -16.990 1.00 88.44 213 ARG A CA 1
ATOM 1640 C C . ARG A 1 213 ? 6.934 -4.405 -18.392 1.00 88.44 213 ARG A C 1
ATOM 1642 O O . ARG A 1 213 ? 7.760 -4.448 -19.299 1.00 88.44 213 ARG A O 1
ATOM 1649 N N . LYS A 1 214 ? 5.689 -3.938 -18.556 1.00 86.12 214 LYS A N 1
ATOM 1650 C CA . LYS A 1 214 ? 5.192 -3.460 -19.859 1.00 86.12 214 LYS A CA 1
ATOM 1651 C C . LYS A 1 214 ? 5.993 -2.271 -20.386 1.00 86.12 214 LYS A C 1
ATOM 1653 O O . LYS A 1 214 ? 6.304 -2.232 -21.573 1.00 86.12 214 LYS A O 1
ATOM 1658 N N . CYS A 1 215 ? 6.362 -1.330 -19.517 1.00 85.25 215 CYS A N 1
ATOM 1659 C CA . CYS A 1 215 ? 7.252 -0.235 -19.889 1.00 85.25 215 CYS A CA 1
ATOM 1660 C C . CYS A 1 215 ? 8.589 -0.784 -20.406 1.00 85.25 215 CYS A C 1
ATOM 1662 O O . CYS A 1 215 ? 8.967 -0.506 -21.540 1.00 85.25 215 CYS A O 1
ATOM 1664 N N . LEU A 1 216 ? 9.285 -1.613 -19.620 1.00 85.44 216 LEU A N 1
ATOM 1665 C CA . LEU A 1 216 ? 10.574 -2.196 -20.014 1.00 85.44 216 LEU A CA 1
ATOM 1666 C C . LEU A 1 216 ? 10.502 -2.962 -21.343 1.00 85.44 216 LEU A C 1
ATOM 1668 O O . LEU A 1 216 ? 11.407 -2.829 -22.166 1.00 85.44 216 LEU A O 1
ATOM 1672 N N . GLU A 1 217 ? 9.430 -3.718 -21.573 1.00 85.00 217 GLU A N 1
ATOM 1673 C CA . GLU A 1 217 ? 9.199 -4.441 -22.823 1.00 85.00 217 GLU A CA 1
ATOM 1674 C C . GLU A 1 217 ? 9.055 -3.482 -24.014 1.00 85.00 217 GLU A C 1
ATOM 1676 O O . GLU A 1 217 ? 9.799 -3.610 -24.993 1.00 85.00 217 GLU A O 1
ATOM 1681 N N . ALA A 1 218 ? 8.193 -2.465 -23.899 1.00 79.88 218 ALA A N 1
ATOM 1682 C CA . ALA A 1 218 ? 8.004 -1.446 -24.933 1.00 79.88 218 ALA A CA 1
ATOM 1683 C C . ALA A 1 218 ? 9.317 -0.722 -25.282 1.00 79.88 218 ALA A C 1
ATOM 1685 O O . ALA A 1 218 ? 9.635 -0.526 -26.459 1.00 79.88 218 ALA A O 1
ATOM 1686 N N . TYR A 1 219 ? 10.128 -0.395 -24.272 1.00 75.44 219 TYR A N 1
ATOM 1687 C CA . TYR A 1 219 ? 11.420 0.261 -24.475 1.00 75.44 219 TYR A CA 1
ATOM 1688 C C . TYR A 1 219 ? 12.483 -0.670 -25.072 1.00 75.44 219 TYR A C 1
ATOM 1690 O O . TYR A 1 219 ? 13.273 -0.243 -25.917 1.00 75.44 219 TYR A O 1
ATOM 1698 N N . SER A 1 220 ? 12.503 -1.950 -24.687 1.00 73.31 220 SER A N 1
ATOM 1699 C CA . SER A 1 220 ? 13.446 -2.933 -25.239 1.00 73.31 220 SER A CA 1
ATOM 1700 C C . SER A 1 220 ? 13.266 -3.124 -26.750 1.00 73.31 220 SER A C 1
ATOM 1702 O O . SER A 1 220 ? 14.250 -3.204 -27.494 1.00 73.31 220 SER A O 1
ATOM 1704 N N . LEU A 1 221 ? 12.013 -3.106 -27.216 1.00 69.75 221 LEU A N 1
ATOM 1705 C CA . LEU A 1 221 ? 11.665 -3.273 -28.623 1.00 69.75 221 LEU A CA 1
ATOM 1706 C C . LEU A 1 221 ? 12.148 -2.085 -29.474 1.00 69.75 221 LEU A C 1
ATOM 1708 O O . LEU A 1 221 ? 12.596 -2.267 -30.609 1.00 69.75 221 LEU A O 1
ATOM 1712 N N . GLN A 1 222 ? 12.108 -0.871 -28.918 1.00 65.25 222 GLN A N 1
ATOM 1713 C CA . GLN A 1 222 ? 12.599 0.329 -29.596 1.00 65.25 222 GLN A CA 1
ATOM 1714 C C . GLN A 1 222 ? 14.122 0.442 -29.595 1.00 65.25 222 GLN A C 1
ATOM 1716 O O . GLN A 1 222 ? 14.707 0.665 -30.658 1.00 65.25 222 GLN A O 1
ATOM 1721 N N . ASN A 1 223 ? 14.779 0.185 -28.459 1.00 64.94 223 ASN A N 1
ATOM 1722 C CA . ASN A 1 223 ? 16.242 0.202 -28.388 1.00 64.94 223 ASN A CA 1
ATOM 1723 C C . ASN A 1 223 ? 16.872 -0.793 -29.375 1.00 64.94 223 ASN A C 1
ATOM 1725 O O . ASN A 1 223 ? 17.873 -0.476 -30.020 1.00 64.94 223 ASN A O 1
ATOM 1729 N N . ALA A 1 224 ? 16.268 -1.971 -29.570 1.00 62.25 224 ALA A N 1
ATOM 1730 C CA . ALA A 1 224 ? 16.741 -2.944 -30.555 1.00 62.25 224 ALA A CA 1
ATOM 1731 C C . ALA A 1 224 ? 16.695 -2.403 -31.998 1.00 62.25 224 ALA A C 1
ATOM 1733 O O . ALA A 1 224 ? 17.571 -2.712 -32.813 1.00 62.25 224 ALA A O 1
ATOM 1734 N N . ARG A 1 225 ? 15.695 -1.578 -32.328 1.00 60.41 225 ARG A N 1
ATOM 1735 C CA . ARG A 1 225 ? 15.536 -0.970 -33.655 1.00 60.41 225 ARG A CA 1
ATOM 1736 C C . ARG A 1 225 ? 16.554 0.145 -33.887 1.00 60.41 225 ARG A C 1
ATOM 1738 O O . ARG A 1 225 ? 17.162 0.209 -34.956 1.00 60.41 225 ARG A O 1
ATOM 1745 N N . GLU A 1 226 ? 16.792 0.973 -32.878 1.00 62.22 226 GLU A N 1
ATOM 1746 C CA . GLU A 1 226 ? 17.763 2.068 -32.944 1.00 62.22 226 GLU A CA 1
ATOM 1747 C C . GLU A 1 226 ? 19.213 1.575 -32.953 1.00 62.22 226 GLU A C 1
ATOM 1749 O O . GLU A 1 226 ? 20.043 2.067 -33.724 1.00 62.22 226 GLU A O 1
ATOM 1754 N N . GLN A 1 227 ? 19.526 0.554 -32.153 1.00 61.41 227 GLN A N 1
ATOM 1755 C CA . GLN A 1 227 ? 20.861 -0.035 -32.112 1.00 61.41 227 GLN A CA 1
ATOM 1756 C C . GLN A 1 227 ? 21.216 -0.704 -33.444 1.00 61.41 227 GLN A C 1
ATOM 1758 O O . GLN A 1 227 ? 22.338 -0.549 -33.927 1.00 61.41 227 GLN A O 1
ATOM 1763 N N . ARG A 1 228 ? 20.247 -1.349 -34.107 1.00 60.38 228 ARG A N 1
ATOM 1764 C CA . ARG A 1 228 ? 20.417 -1.850 -35.481 1.00 60.38 228 ARG A CA 1
ATOM 1765 C C . ARG A 1 228 ? 20.709 -0.727 -36.474 1.00 60.38 228 ARG A C 1
ATOM 1767 O O . ARG A 1 228 ? 21.602 -0.888 -37.299 1.00 60.38 228 ARG A O 1
ATOM 1774 N N . ALA A 1 229 ? 20.022 0.412 -36.376 1.00 67.12 229 ALA A N 1
ATOM 1775 C CA . ALA A 1 229 ? 20.271 1.555 -37.256 1.00 67.12 229 ALA A CA 1
ATOM 1776 C C . ALA A 1 229 ? 21.679 2.149 -37.058 1.00 67.12 229 ALA A C 1
ATOM 1778 O O . ALA A 1 229 ? 22.369 2.434 -38.037 1.00 67.12 229 ALA A O 1
ATOM 1779 N N . ARG A 1 230 ? 22.147 2.271 -35.806 1.00 75.19 230 ARG A N 1
ATOM 1780 C CA . ARG A 1 230 ? 23.519 2.721 -35.506 1.00 75.19 230 ARG A CA 1
ATOM 1781 C C . ARG A 1 230 ? 24.579 1.739 -35.994 1.00 75.19 230 ARG A C 1
ATOM 1783 O O . ARG A 1 230 ? 25.569 2.176 -36.571 1.00 75.19 230 ARG A O 1
ATOM 1790 N N . ILE A 1 231 ? 24.371 0.435 -35.805 1.00 74.12 231 ILE A N 1
ATOM 1791 C CA . ILE A 1 231 ? 25.286 -0.600 -36.310 1.00 74.12 231 ILE A CA 1
ATOM 1792 C C . ILE A 1 231 ? 25.332 -0.570 -37.841 1.00 74.12 231 ILE A C 1
ATOM 1794 O O . ILE A 1 231 ? 26.415 -0.647 -38.417 1.00 74.12 231 ILE A O 1
ATOM 1798 N N . PHE A 1 232 ? 24.185 -0.394 -38.501 1.00 77.81 232 PHE A N 1
ATOM 1799 C CA . PHE A 1 232 ? 24.116 -0.285 -39.956 1.00 77.81 232 PHE A CA 1
ATOM 1800 C C . PHE A 1 232 ? 24.890 0.936 -40.467 1.00 77.81 232 PHE A C 1
ATOM 1802 O O . PHE A 1 232 ? 25.723 0.802 -41.359 1.00 77.81 232 PHE A O 1
ATOM 1809 N N . LEU A 1 233 ? 24.703 2.110 -39.852 1.00 79.06 233 LEU A N 1
ATOM 1810 C CA . LEU A 1 233 ? 25.472 3.306 -40.207 1.00 79.06 233 LEU A CA 1
ATOM 1811 C C . LEU A 1 233 ? 26.973 3.143 -39.935 1.00 79.06 233 LEU A C 1
ATOM 1813 O O . LEU A 1 233 ? 27.791 3.532 -40.767 1.00 79.06 233 LEU A O 1
ATOM 1817 N N . GLY A 1 234 ? 27.335 2.558 -38.790 1.00 84.19 234 GLY A N 1
ATOM 1818 C CA . GLY A 1 234 ? 28.726 2.266 -38.451 1.00 84.19 234 GLY A CA 1
ATOM 1819 C C . GLY A 1 234 ? 29.369 1.340 -39.483 1.00 84.19 234 GLY A C 1
ATOM 1820 O O . GLY A 1 234 ? 30.467 1.612 -39.961 1.00 84.19 234 GLY A O 1
ATOM 1821 N N . SER A 1 235 ? 28.646 0.302 -39.907 1.00 86.81 235 SER A N 1
ATOM 1822 C CA . SER A 1 235 ? 29.083 -0.623 -40.954 1.00 86.81 235 SER A CA 1
ATOM 1823 C C . SER A 1 235 ? 29.268 0.077 -42.305 1.00 86.81 235 SER A C 1
ATOM 1825 O O . SER A 1 235 ? 30.307 -0.101 -42.941 1.00 86.81 235 SER A O 1
ATOM 1827 N N . VAL A 1 236 ? 28.325 0.935 -42.712 1.00 88.44 236 VAL A N 1
ATOM 1828 C CA . VAL A 1 236 ? 28.429 1.729 -43.950 1.00 88.44 236 VAL A CA 1
ATOM 1829 C C . VAL A 1 236 ? 29.634 2.673 -43.910 1.00 88.44 236 VAL A C 1
ATOM 1831 O O . VAL A 1 236 ? 30.370 2.770 -44.891 1.00 88.44 236 VAL A O 1
ATOM 1834 N N . SER A 1 237 ? 29.880 3.333 -42.775 1.00 87.56 237 SER A N 1
ATOM 1835 C CA . SER A 1 237 ? 31.035 4.219 -42.596 1.00 87.56 237 SER A CA 1
ATOM 1836 C C . SER A 1 237 ? 32.360 3.462 -42.708 1.00 87.56 237 SER A C 1
ATOM 1838 O O . SER A 1 237 ? 33.242 3.888 -43.455 1.00 87.56 237 SER A O 1
ATOM 1840 N N . VAL A 1 238 ? 32.482 2.307 -42.046 1.00 91.38 238 VAL A N 1
ATOM 1841 C CA . VAL A 1 238 ? 33.668 1.444 -42.155 1.00 91.38 238 VAL A CA 1
ATOM 1842 C C . VAL A 1 238 ? 33.855 0.954 -43.594 1.00 91.38 238 VAL A C 1
ATOM 1844 O O . VAL A 1 238 ? 34.973 0.986 -44.111 1.00 91.38 238 VAL A O 1
ATOM 1847 N N . GLY A 1 239 ? 32.772 0.575 -44.278 1.00 90.31 239 GLY A N 1
ATOM 1848 C CA . GLY A 1 239 ? 32.802 0.188 -45.690 1.00 90.31 239 GLY A CA 1
ATOM 1849 C C . GLY A 1 239 ? 33.321 1.304 -46.603 1.00 90.31 239 GLY A C 1
ATOM 1850 O O . GLY A 1 239 ? 34.181 1.059 -47.449 1.00 90.31 239 GLY A O 1
ATOM 1851 N N . LEU A 1 240 ? 32.873 2.545 -46.388 1.00 89.25 240 LEU A N 1
ATOM 1852 C CA . LEU A 1 240 ? 33.363 3.730 -47.101 1.00 89.25 240 LEU A CA 1
ATOM 1853 C C . LEU A 1 240 ? 34.850 3.998 -46.838 1.00 89.25 240 LEU A C 1
ATOM 1855 O O . LEU A 1 240 ? 35.589 4.302 -47.776 1.00 89.25 240 LEU A O 1
ATOM 1859 N N . CYS A 1 241 ? 35.313 3.840 -45.595 1.00 90.69 241 CYS A N 1
ATOM 1860 C CA . CYS A 1 241 ? 36.731 3.964 -45.254 1.00 90.69 241 CYS A CA 1
ATOM 1861 C C . CYS A 1 241 ? 37.585 2.922 -45.991 1.00 90.69 241 CYS A C 1
ATOM 1863 O O . CYS A 1 241 ? 38.588 3.277 -46.612 1.00 90.69 241 CYS A O 1
ATOM 1865 N N . ILE A 1 242 ? 37.170 1.651 -45.979 1.00 92.31 242 ILE A N 1
ATOM 1866 C CA . ILE A 1 242 ? 37.863 0.570 -46.697 1.00 92.31 242 ILE A CA 1
ATOM 1867 C C . ILE A 1 242 ? 37.885 0.854 -48.204 1.00 92.31 242 ILE A C 1
ATOM 1869 O O . ILE A 1 242 ? 38.919 0.686 -48.855 1.00 92.31 242 ILE A O 1
ATOM 1873 N N . TYR A 1 243 ? 36.771 1.331 -48.761 1.00 91.56 243 TYR A N 1
ATOM 1874 C CA . TYR A 1 243 ? 36.677 1.693 -50.171 1.00 91.56 243 TYR A CA 1
ATOM 1875 C C . TYR A 1 243 ? 37.643 2.826 -50.547 1.00 91.56 243 TYR A C 1
ATOM 1877 O O . TYR A 1 243 ? 38.366 2.704 -51.536 1.00 91.56 243 TYR A O 1
ATOM 1885 N N . MET A 1 244 ? 37.723 3.887 -49.735 1.00 89.56 244 MET A N 1
ATOM 1886 C CA . MET A 1 244 ? 38.678 4.983 -49.939 1.00 89.56 244 MET A CA 1
ATOM 1887 C C . MET A 1 244 ? 40.131 4.496 -49.900 1.00 89.56 244 MET A C 1
ATOM 1889 O O . MET A 1 244 ? 40.916 4.840 -50.784 1.00 89.56 244 MET A O 1
ATOM 1893 N N . ILE A 1 245 ? 40.483 3.645 -48.930 1.00 91.25 245 ILE A N 1
ATOM 1894 C CA . ILE A 1 245 ? 41.822 3.039 -48.839 1.00 91.25 245 ILE A CA 1
ATOM 1895 C C . ILE A 1 245 ? 42.126 2.218 -50.100 1.00 91.25 245 ILE A C 1
ATOM 1897 O O . ILE A 1 245 ? 43.205 2.349 -50.682 1.00 91.25 245 ILE A O 1
ATOM 1901 N N . SER A 1 246 ? 41.164 1.416 -50.565 1.00 87.25 246 SER A N 1
ATOM 1902 C CA . SER A 1 246 ? 41.301 0.610 -51.782 1.00 87.25 246 SER A CA 1
ATOM 1903 C C . SER A 1 246 ? 41.495 1.476 -53.031 1.00 87.25 246 SER A C 1
ATOM 1905 O O . SER A 1 246 ? 42.370 1.194 -53.854 1.00 87.25 246 SER A O 1
ATOM 1907 N N . LEU A 1 247 ? 40.745 2.577 -53.153 1.00 87.44 247 LEU A N 1
ATOM 1908 C CA . LEU A 1 247 ? 40.877 3.525 -54.257 1.00 87.44 247 LEU A CA 1
ATOM 1909 C C . LEU A 1 247 ? 42.278 4.149 -54.285 1.00 87.44 247 LEU A C 1
ATOM 1911 O O . LEU A 1 247 ? 42.927 4.143 -55.332 1.00 87.44 247 LEU A O 1
ATOM 1915 N N . VAL A 1 248 ? 42.768 4.627 -53.136 1.00 89.06 248 VAL A N 1
ATOM 1916 C CA . VAL A 1 248 ? 44.114 5.205 -52.998 1.00 89.06 248 VAL A CA 1
ATOM 1917 C C . VAL A 1 248 ? 45.187 4.174 -53.339 1.00 89.06 248 VAL A C 1
ATOM 1919 O O . VAL A 1 248 ? 46.131 4.488 -54.063 1.00 89.06 248 VAL A O 1
ATOM 1922 N N . TYR A 1 249 ? 45.035 2.933 -52.879 1.00 87.50 249 TYR A N 1
ATOM 1923 C CA . TYR A 1 249 ? 45.979 1.862 -53.186 1.00 87.50 249 TYR A CA 1
ATOM 1924 C C . TYR A 1 249 ? 45.992 1.520 -54.683 1.00 87.50 249 TYR A C 1
ATOM 1926 O O . TYR A 1 249 ? 47.055 1.363 -55.287 1.00 87.50 249 TYR A O 1
ATOM 1934 N N . ARG A 1 250 ? 44.815 1.477 -55.318 1.00 83.62 250 ARG A N 1
ATOM 1935 C CA . ARG A 1 250 ? 44.677 1.270 -56.765 1.00 83.62 250 ARG A CA 1
ATOM 1936 C C . ARG A 1 250 ? 45.288 2.420 -57.567 1.00 83.62 250 ARG A C 1
ATOM 1938 O O . ARG A 1 250 ? 45.921 2.161 -58.587 1.00 83.62 250 ARG A O 1
ATOM 1945 N N . LEU A 1 251 ? 45.111 3.661 -57.114 1.00 78.62 251 LEU A N 1
ATOM 1946 C CA . LEU A 1 251 ? 45.725 4.852 -57.706 1.00 78.62 251 LEU A CA 1
ATOM 1947 C C . LEU A 1 251 ? 47.251 4.788 -57.602 1.00 78.62 251 LEU A C 1
ATOM 1949 O O . LEU A 1 251 ? 47.914 4.895 -58.627 1.00 78.62 251 LEU A O 1
ATOM 1953 N N . ARG A 1 252 ? 47.802 4.497 -56.416 1.00 80.38 252 ARG A N 1
ATOM 1954 C CA . ARG A 1 252 ? 49.253 4.336 -56.217 1.00 80.38 252 ARG A CA 1
ATOM 1955 C C . ARG A 1 252 ? 49.839 3.241 -57.098 1.00 80.38 252 ARG A C 1
ATOM 1957 O O . ARG A 1 252 ? 50.819 3.489 -57.782 1.00 80.38 252 ARG A O 1
ATOM 1964 N N . ARG A 1 253 ? 49.184 2.077 -57.195 1.00 73.88 253 ARG A N 1
ATOM 1965 C CA . ARG A 1 253 ? 49.620 1.005 -58.107 1.00 73.88 253 ARG A CA 1
ATOM 1966 C C . ARG A 1 253 ? 49.668 1.443 -59.569 1.00 73.88 253 ARG A C 1
ATOM 1968 O O . ARG A 1 253 ? 50.560 1.008 -60.290 1.00 73.88 253 ARG A O 1
ATOM 1975 N N . LYS A 1 254 ? 48.716 2.270 -60.016 1.00 72.25 254 LYS A N 1
ATOM 1976 C CA . LYS A 1 254 ? 48.741 2.827 -61.375 1.00 72.25 254 LYS A CA 1
ATOM 1977 C C . LYS A 1 254 ? 49.904 3.802 -61.543 1.00 72.25 254 LYS A C 1
ATOM 1979 O O . LYS A 1 254 ? 50.615 3.695 -62.532 1.00 72.25 254 LYS A O 1
ATOM 1984 N N . THR A 1 255 ? 50.140 4.687 -60.578 1.00 71.94 255 THR A N 1
ATOM 1985 C CA . THR A 1 255 ? 51.267 5.630 -60.619 1.00 71.94 255 THR A CA 1
ATOM 1986 C C . THR A 1 255 ? 52.616 4.908 -60.591 1.00 71.94 255 THR A C 1
ATOM 1988 O O . THR A 1 255 ? 53.476 5.211 -61.408 1.00 71.94 255 THR A O 1
ATOM 1991 N N . ASP A 1 256 ? 52.768 3.884 -59.750 1.00 70.00 256 ASP A N 1
ATOM 1992 C CA . ASP A 1 256 ? 53.985 3.068 -59.657 1.00 70.00 256 ASP A CA 1
ATOM 1993 C C . ASP A 1 256 ? 54.229 2.228 -60.917 1.00 70.00 256 ASP A C 1
ATOM 1995 O O . ASP A 1 256 ? 55.368 1.867 -61.216 1.00 70.00 256 ASP A O 1
ATOM 1999 N N . TRP A 1 257 ? 53.167 1.862 -61.641 1.00 66.31 257 TRP A N 1
ATOM 2000 C CA . TRP A 1 257 ? 53.282 1.182 -62.931 1.00 66.31 257 TRP A CA 1
ATOM 2001 C C . TRP A 1 257 ? 53.740 2.145 -64.030 1.00 66.31 257 TRP A C 1
ATOM 2003 O O . TRP A 1 257 ? 54.568 1.766 -64.854 1.00 66.31 257 TRP A O 1
ATOM 2013 N N . LEU A 1 258 ? 53.259 3.396 -64.017 1.00 61.19 258 LEU A N 1
ATOM 2014 C CA . LEU A 1 258 ? 53.733 4.435 -64.936 1.00 61.19 258 LEU A CA 1
ATOM 2015 C C . LEU A 1 258 ? 55.185 4.832 -64.637 1.00 61.19 258 LEU A C 1
ATOM 2017 O O . LEU A 1 258 ? 55.978 4.898 -65.567 1.00 61.19 258 LEU A O 1
ATOM 2021 N N . ALA A 1 259 ? 55.550 5.023 -63.366 1.00 63.03 259 ALA A N 1
ATOM 2022 C CA . ALA A 1 259 ? 56.912 5.380 -62.964 1.00 63.03 259 ALA A CA 1
ATOM 2023 C C . ALA A 1 259 ? 57.930 4.311 -63.387 1.00 63.03 259 ALA A C 1
ATOM 2025 O O . ALA A 1 259 ? 58.932 4.625 -64.017 1.00 63.03 259 ALA A O 1
ATOM 2026 N N . ARG A 1 260 ? 57.609 3.028 -63.168 1.00 60.69 260 ARG A N 1
ATOM 2027 C CA . ARG A 1 260 ? 58.449 1.921 -63.649 1.00 60.69 260 ARG A CA 1
ATOM 2028 C C . ARG A 1 260 ? 58.598 1.901 -65.168 1.00 60.69 260 ARG A C 1
ATOM 2030 O O . ARG A 1 260 ? 59.632 1.480 -65.663 1.00 60.69 260 ARG A O 1
ATOM 2037 N N . ARG A 1 261 ? 57.586 2.341 -65.919 1.00 61.84 261 ARG A N 1
ATOM 2038 C CA . ARG A 1 261 ? 57.646 2.383 -67.386 1.00 61.84 261 ARG A CA 1
ATOM 2039 C C . ARG A 1 261 ? 58.575 3.484 -67.905 1.00 61.84 261 ARG A C 1
ATOM 2041 O O . ARG A 1 261 ? 59.199 3.259 -68.935 1.00 61.84 261 ARG A O 1
ATOM 2048 N N . LEU A 1 262 ? 58.707 4.600 -67.181 1.00 60.56 262 LEU A N 1
ATOM 2049 C CA . LEU A 1 262 ? 59.717 5.622 -67.475 1.00 60.56 262 LEU A CA 1
ATOM 2050 C C . LEU A 1 262 ? 61.139 5.120 -67.184 1.00 60.56 262 LEU A C 1
ATOM 2052 O O . LEU A 1 262 ? 62.006 5.303 -68.030 1.00 60.56 262 LEU A O 1
ATOM 2056 N N . ASP A 1 263 ? 61.357 4.404 -66.076 1.00 61.44 263 ASP A N 1
ATOM 2057 C CA . ASP A 1 263 ? 62.671 3.796 -65.790 1.00 61.44 263 ASP A CA 1
ATOM 2058 C C . ASP A 1 263 ? 63.071 2.770 -66.866 1.00 61.44 263 ASP A C 1
ATOM 2060 O O . ASP A 1 263 ? 64.237 2.671 -67.246 1.00 61.44 263 ASP A O 1
ATOM 2064 N N . TYR A 1 264 ? 62.106 2.019 -67.412 1.00 60.62 264 TYR A N 1
ATOM 2065 C CA . TYR A 1 264 ? 62.372 1.126 -68.545 1.00 60.62 264 TYR A CA 1
ATOM 2066 C C . TYR A 1 264 ? 62.678 1.888 -69.839 1.00 60.62 264 TYR A C 1
ATOM 2068 O O . TYR A 1 264 ? 63.517 1.430 -70.609 1.00 60.62 264 TYR A O 1
ATOM 2076 N N . GLU A 1 265 ? 62.034 3.029 -70.098 1.00 60.00 265 GLU A N 1
ATOM 2077 C CA . GLU A 1 265 ? 62.377 3.873 -71.251 1.00 60.00 265 GLU A CA 1
ATOM 2078 C C . GLU A 1 265 ? 63.777 4.479 -71.120 1.00 60.00 265 GLU A C 1
ATOM 2080 O O . GLU A 1 265 ? 64.501 4.534 -72.113 1.00 60.00 265 GLU A O 1
ATOM 2085 N N . GLU A 1 266 ? 64.192 4.864 -69.914 1.00 62.41 266 GLU A N 1
ATOM 2086 C CA . GLU A 1 266 ? 65.534 5.388 -69.648 1.00 62.41 266 GLU A CA 1
ATOM 2087 C C . GLU A 1 266 ? 66.612 4.303 -69.810 1.00 62.41 266 GLU A C 1
ATOM 2089 O O . GLU A 1 266 ? 67.591 4.516 -70.527 1.00 62.41 266 GLU A O 1
ATOM 2094 N N . LEU A 1 267 ? 66.368 3.092 -69.295 1.00 62.59 267 LEU A N 1
ATOM 2095 C CA . LEU A 1 267 ? 67.248 1.932 -69.493 1.00 62.59 267 LEU A CA 1
ATOM 2096 C C . LEU A 1 267 ? 67.339 1.489 -70.963 1.00 62.59 267 LEU A C 1
ATOM 2098 O O . LEU A 1 267 ? 68.409 1.102 -71.434 1.00 62.59 267 LEU A O 1
ATOM 2102 N N . ILE A 1 268 ? 66.240 1.557 -71.723 1.00 65.31 268 ILE A N 1
ATOM 2103 C CA . ILE A 1 268 ? 66.250 1.253 -73.165 1.00 65.31 268 ILE A CA 1
ATOM 2104 C C . ILE A 1 268 ? 67.054 2.308 -73.934 1.00 65.31 268 ILE A C 1
ATOM 2106 O O . ILE A 1 268 ? 67.757 1.971 -74.888 1.00 65.31 268 ILE A O 1
ATOM 2110 N N . LYS A 1 269 ? 67.000 3.571 -73.507 1.00 63.16 269 LYS A N 1
ATOM 2111 C CA . LYS A 1 269 ? 67.774 4.659 -74.110 1.00 63.16 269 LYS A CA 1
ATOM 2112 C C . LYS A 1 269 ? 69.270 4.516 -73.823 1.00 63.16 269 LYS A C 1
ATOM 2114 O O . LYS A 1 269 ? 70.077 4.717 -74.725 1.00 63.16 269 LYS A O 1
ATOM 2119 N N . GLU A 1 270 ? 69.637 4.098 -72.615 1.00 65.81 270 GLU A N 1
ATOM 2120 C CA . GLU A 1 270 ? 71.026 3.827 -72.226 1.00 65.81 270 GLU A CA 1
ATOM 2121 C C . GLU A 1 270 ? 71.632 2.647 -73.009 1.00 65.81 270 GLU A C 1
ATOM 2123 O O . GLU A 1 270 ? 72.751 2.737 -73.523 1.00 65.81 270 GLU A O 1
ATOM 2128 N N . ILE A 1 271 ? 70.863 1.569 -73.200 1.00 64.06 271 ILE A N 1
ATOM 2129 C CA . ILE A 1 271 ? 71.278 0.430 -74.034 1.00 64.06 271 ILE A CA 1
ATOM 2130 C C . ILE A 1 271 ? 71.363 0.839 -75.514 1.00 64.06 271 ILE A C 1
ATOM 2132 O O . ILE A 1 271 ? 72.304 0.443 -76.202 1.00 64.06 271 ILE A O 1
ATOM 2136 N N . GLY A 1 272 ? 70.434 1.667 -76.004 1.00 60.78 272 GLY A N 1
ATOM 2137 C CA . GLY A 1 272 ? 70.462 2.202 -77.369 1.00 60.78 272 GLY A CA 1
ATOM 2138 C C . GLY A 1 272 ? 71.723 3.020 -77.665 1.00 60.78 272 GLY A C 1
ATOM 2139 O O . GLY A 1 272 ? 72.361 2.806 -78.693 1.00 60.78 272 GLY A O 1
ATOM 2140 N N . VAL A 1 273 ? 72.150 3.869 -76.725 1.00 64.25 273 VAL A N 1
ATOM 2141 C CA . VAL A 1 273 ? 73.391 4.657 -76.838 1.00 64.25 273 VAL A CA 1
ATOM 2142 C C . VAL A 1 273 ? 74.640 3.765 -76.812 1.00 64.25 273 VAL A C 1
ATOM 2144 O O . VAL A 1 273 ? 75.591 4.024 -77.552 1.00 64.25 273 VAL A O 1
ATOM 2147 N N . CYS A 1 274 ? 74.637 2.675 -76.037 1.00 59.84 274 CYS A N 1
ATOM 2148 C CA . CYS A 1 274 ? 75.733 1.698 -76.046 1.00 59.84 274 CYS A CA 1
ATOM 2149 C C . CYS A 1 274 ? 75.857 0.944 -77.382 1.00 59.84 274 CYS A C 1
ATOM 2151 O O . CYS A 1 274 ? 76.961 0.550 -77.759 1.00 59.84 274 CYS A O 1
ATOM 2153 N N . PHE A 1 275 ? 74.753 0.758 -78.110 1.00 60.53 275 PHE A N 1
ATOM 2154 C CA . PHE A 1 275 ? 74.763 0.129 -79.433 1.00 60.53 275 PHE A CA 1
ATOM 2155 C C . PHE A 1 275 ? 75.046 1.122 -80.574 1.00 60.53 275 PHE A C 1
ATOM 2157 O O . PHE A 1 275 ? 75.734 0.752 -81.524 1.00 60.53 275 PHE A O 1
ATOM 2164 N N . GLU A 1 276 ? 74.612 2.384 -80.479 1.00 58.66 276 GLU A N 1
ATOM 2165 C CA . GLU A 1 276 ? 74.937 3.429 -81.470 1.00 58.66 276 GLU A CA 1
ATOM 2166 C C . GLU A 1 276 ? 76.395 3.914 -81.386 1.00 58.66 276 GLU A C 1
ATOM 2168 O O . GLU A 1 276 ? 76.986 4.247 -82.411 1.00 58.66 276 GLU A O 1
ATOM 2173 N N . GLY A 1 277 ? 77.022 3.886 -80.203 1.00 51.22 277 GLY A N 1
ATOM 2174 C CA . GLY A 1 277 ? 78.461 4.153 -80.048 1.00 51.22 277 GLY A CA 1
ATOM 2175 C C . GLY A 1 277 ? 79.372 3.006 -80.516 1.00 51.22 277 GLY A C 1
ATOM 2176 O O . GLY A 1 277 ? 80.595 3.145 -80.517 1.00 51.22 277 GLY A O 1
ATOM 2177 N N . GLY A 1 278 ? 78.787 1.867 -80.899 1.00 50.69 278 GLY A N 1
ATOM 2178 C CA . GLY A 1 278 ? 79.465 0.604 -81.181 1.00 50.69 278 GLY A CA 1
ATOM 2179 C C . GLY A 1 278 ? 79.445 0.178 -82.650 1.00 50.69 278 GLY A C 1
ATOM 2180 O O . GLY A 1 278 ? 79.324 -1.010 -82.931 1.00 50.69 278 GLY A O 1
ATOM 2181 N N . GLY A 1 279 ? 79.580 1.107 -83.595 1.00 42.50 279 GLY A N 1
ATOM 2182 C CA . GLY A 1 279 ? 79.905 0.793 -84.991 1.00 42.50 279 GLY A CA 1
ATOM 2183 C C . GLY A 1 279 ? 80.968 1.768 -85.500 1.00 42.50 279 GLY A C 1
ATOM 2184 O O . GLY A 1 279 ? 80.721 2.960 -85.553 1.00 42.50 279 GLY A O 1
ATOM 2185 N N . ALA A 1 280 ? 82.183 1.392 -85.884 1.00 44.72 280 ALA A N 1
ATOM 2186 C CA . ALA A 1 280 ? 82.802 0.090 -86.022 1.00 44.72 280 ALA A CA 1
ATOM 2187 C C . ALA A 1 280 ? 84.325 0.284 -85.951 1.00 44.72 280 ALA A C 1
ATOM 2189 O O . ALA A 1 280 ? 84.867 1.114 -86.670 1.00 44.72 280 ALA A O 1
ATOM 2190 N N . THR A 1 281 ? 85.037 -0.516 -85.159 1.00 43.59 281 THR A N 1
ATOM 2191 C CA . THR A 1 281 ? 86.346 -1.032 -85.585 1.00 43.59 281 THR A CA 1
ATOM 2192 C C . THR A 1 281 ? 86.543 -2.416 -84.985 1.00 43.59 281 THR A C 1
ATOM 2194 O O . THR A 1 281 ? 86.487 -2.649 -83.779 1.00 43.59 281 THR A O 1
ATOM 2197 N N . THR A 1 282 ? 86.731 -3.363 -85.889 1.00 51.28 282 THR A N 1
ATOM 2198 C CA . THR A 1 282 ? 87.156 -4.739 -85.672 1.00 51.28 282 THR A CA 1
ATOM 2199 C C . THR A 1 282 ? 88.461 -4.778 -84.872 1.00 51.28 282 THR A C 1
ATOM 2201 O O . THR A 1 282 ? 89.542 -4.773 -85.449 1.00 51.28 282 THR A O 1
ATOM 2204 N N . SER A 1 283 ? 88.380 -4.782 -83.541 1.00 51.62 283 SER A N 1
ATOM 2205 C CA . SER A 1 283 ? 89.539 -5.063 -82.677 1.00 51.62 283 SER A CA 1
ATOM 2206 C C . SER A 1 283 ? 89.176 -5.690 -81.324 1.00 51.62 283 SER A C 1
ATOM 2208 O O . SER A 1 283 ? 90.043 -6.281 -80.686 1.00 51.62 283 SER A O 1
ATOM 2210 N N . SER A 1 284 ? 87.918 -5.631 -80.874 1.00 50.84 284 SER A N 1
ATOM 2211 C CA . SER A 1 284 ? 87.508 -6.167 -79.563 1.00 50.84 284 SER A CA 1
ATOM 2212 C C . SER A 1 284 ? 86.996 -7.614 -79.598 1.00 50.84 284 SER A C 1
ATOM 2214 O O . SER A 1 284 ? 87.031 -8.296 -78.575 1.00 50.84 284 SER A O 1
ATOM 2216 N N . ALA A 1 285 ? 86.618 -8.142 -80.770 1.00 48.25 285 ALA A N 1
ATOM 2217 C CA . ALA A 1 285 ? 86.192 -9.540 -80.918 1.00 48.25 285 ALA A CA 1
ATOM 2218 C C . ALA A 1 285 ? 87.337 -10.554 -80.699 1.00 48.25 285 ALA A C 1
ATOM 2220 O O . ALA A 1 285 ? 87.087 -11.713 -80.377 1.00 48.25 285 ALA A O 1
ATOM 2221 N N . GLN A 1 286 ? 88.597 -10.118 -80.809 1.00 50.53 286 GLN A N 1
ATOM 2222 C CA . GLN A 1 286 ? 89.769 -10.981 -80.627 1.00 50.53 286 GLN A CA 1
ATOM 2223 C C . GLN A 1 286 ? 90.322 -10.962 -79.188 1.00 50.53 286 GLN A C 1
ATOM 2225 O O . GLN A 1 286 ? 91.075 -11.857 -78.816 1.00 50.53 286 GLN A O 1
ATOM 2230 N N . ALA A 1 287 ? 89.891 -10.010 -78.348 1.00 50.16 287 ALA A N 1
ATOM 2231 C CA . ALA A 1 287 ? 90.250 -9.954 -76.927 1.00 50.16 287 ALA A CA 1
ATOM 2232 C C . ALA A 1 287 ? 89.325 -10.813 -76.037 1.00 50.16 287 ALA A C 1
ATOM 2234 O O . ALA A 1 287 ? 89.751 -11.301 -74.992 1.00 50.16 287 ALA A O 1
ATOM 2235 N N . ALA A 1 288 ? 88.083 -11.066 -76.465 1.00 49.41 288 ALA A N 1
ATOM 2236 C CA . ALA A 1 288 ? 87.113 -11.852 -75.693 1.00 49.41 288 ALA A CA 1
ATOM 2237 C C . ALA A 1 288 ? 87.299 -13.382 -75.816 1.00 49.41 288 ALA A C 1
ATOM 2239 O O . ALA A 1 288 ? 86.817 -14.130 -74.969 1.00 49.41 288 ALA A O 1
ATOM 2240 N N . LEU A 1 289 ? 88.046 -13.861 -76.818 1.00 50.62 289 LEU A N 1
ATOM 2241 C CA . LEU A 1 289 ? 88.346 -15.291 -77.006 1.00 50.62 289 LEU A CA 1
ATOM 2242 C C . LEU A 1 289 ? 89.572 -15.791 -76.213 1.00 50.62 289 LEU A C 1
ATOM 2244 O O . LEU A 1 289 ? 89.861 -16.984 -76.233 1.00 50.62 289 LEU A O 1
ATOM 2248 N N . GLY A 1 290 ? 90.274 -14.915 -75.481 1.00 51.56 290 GLY A N 1
ATOM 2249 C CA . GLY A 1 290 ? 91.436 -15.283 -74.657 1.00 51.56 290 GLY A CA 1
ATOM 2250 C C . GLY A 1 290 ? 91.119 -15.687 -73.211 1.00 51.56 290 GLY A C 1
ATOM 2251 O O . GLY A 1 290 ? 91.971 -16.272 -72.550 1.00 51.56 290 GLY A O 1
ATOM 2252 N N . ILE A 1 291 ? 89.910 -15.403 -72.713 1.00 54.44 291 ILE A N 1
ATOM 2253 C CA . ILE A 1 291 ? 89.551 -15.618 -71.295 1.00 54.44 291 ILE A CA 1
ATOM 2254 C C . ILE A 1 291 ? 88.801 -16.950 -71.082 1.00 54.44 291 ILE A C 1
ATOM 2256 O O . ILE A 1 291 ? 88.707 -17.436 -69.963 1.00 54.44 291 ILE A O 1
ATOM 2260 N N . ILE A 1 292 ? 88.367 -17.628 -72.154 1.00 53.16 292 ILE A N 1
ATOM 2261 C CA . ILE A 1 292 ? 87.714 -18.957 -72.096 1.00 53.16 292 ILE A CA 1
ATOM 2262 C C . ILE A 1 292 ? 88.718 -20.080 -72.433 1.00 53.16 292 ILE A C 1
ATOM 2264 O O . ILE A 1 292 ? 88.390 -21.096 -73.042 1.00 53.16 292 ILE A O 1
ATOM 2268 N N . ARG A 1 293 ? 89.992 -19.908 -72.055 1.00 48.50 293 ARG A N 1
ATOM 2269 C CA . ARG A 1 293 ? 90.954 -21.020 -72.003 1.00 48.50 293 ARG A CA 1
ATOM 2270 C C . ARG A 1 293 ? 92.011 -20.824 -70.914 1.00 48.50 293 ARG A C 1
ATOM 2272 O O . ARG A 1 293 ? 93.207 -20.878 -71.193 1.00 48.50 293 ARG A O 1
ATOM 2279 N N . ARG A 1 294 ? 91.566 -20.638 -69.670 1.00 39.38 294 ARG A N 1
ATOM 2280 C CA . ARG A 1 294 ? 92.255 -21.161 -68.483 1.00 39.38 294 ARG A CA 1
ATOM 2281 C C . ARG A 1 294 ? 91.315 -21.271 -67.296 1.00 39.38 294 ARG A C 1
ATOM 2283 O O . ARG A 1 294 ? 90.532 -20.321 -67.102 1.00 39.38 294 ARG A O 1
#